Protein AF-A0A9P7K536-F1 (afdb_monomer_lite)

Structure (mmCIF, N/CA/C/O backbone):
data_AF-A0A9P7K536-F1
#
_entry.id   AF-A0A9P7K536-F1
#
loop_
_atom_site.group_PDB
_atom_site.id
_atom_site.type_symbol
_atom_site.label_atom_id
_atom_site.label_alt_id
_atom_site.label_comp_id
_atom_site.label_asym_id
_atom_site.label_entity_id
_atom_site.label_seq_id
_atom_site.pdbx_PDB_ins_code
_atom_site.Cartn_x
_atom_site.Cartn_y
_atom_site.Cartn_z
_atom_site.occupancy
_atom_site.B_iso_or_equiv
_atom_site.auth_seq_id
_atom_site.auth_comp_id
_atom_site.auth_asym_id
_atom_site.auth_atom_id
_atom_site.pdbx_PDB_model_num
ATOM 1 N N . MET A 1 1 ? -13.720 -1.289 -33.168 1.00 37.31 1 MET A N 1
ATOM 2 C CA . MET A 1 1 ? -13.902 -2.030 -31.904 1.00 37.31 1 MET A CA 1
ATOM 3 C C . MET A 1 1 ? -13.284 -1.182 -30.809 1.00 37.31 1 MET A C 1
ATOM 5 O O . MET A 1 1 ? -12.118 -0.838 -30.945 1.00 37.31 1 MET A O 1
ATOM 9 N N . ASN A 1 2 ? -14.044 -0.786 -29.786 1.00 42.19 2 ASN A N 1
ATOM 10 C CA . ASN A 1 2 ? -13.453 -0.185 -28.589 1.00 42.19 2 ASN A CA 1
ATOM 11 C C . ASN A 1 2 ? -12.735 -1.306 -27.838 1.00 42.19 2 ASN A C 1
ATOM 13 O O . ASN A 1 2 ? -13.362 -2.064 -27.103 1.00 42.19 2 ASN A O 1
ATOM 17 N N . HIS A 1 3 ? -11.441 -1.477 -28.098 1.00 56.62 3 HIS A N 1
ATOM 18 C CA . HIS A 1 3 ? -10.612 -2.377 -27.310 1.00 56.62 3 HIS A CA 1
ATOM 19 C C . HIS A 1 3 ? -10.416 -1.723 -25.945 1.00 56.62 3 HIS A C 1
ATOM 21 O O . HIS A 1 3 ? -9.599 -0.818 -25.798 1.00 56.62 3 HIS A O 1
ATOM 27 N N . ASN A 1 4 ? -11.220 -2.136 -24.965 1.00 78.62 4 ASN A N 1
ATOM 28 C CA . ASN A 1 4 ? -11.014 -1.731 -23.585 1.00 78.62 4 ASN A CA 1
ATOM 29 C C . ASN A 1 4 ? -9.760 -2.446 -23.062 1.00 78.62 4 ASN A C 1
ATOM 31 O O . ASN A 1 4 ? -9.837 -3.589 -22.621 1.00 78.62 4 ASN A O 1
ATOM 35 N N . LEU A 1 5 ? -8.600 -1.802 -23.207 1.00 82.56 5 LEU A N 1
ATOM 36 C CA . LEU A 1 5 ? -7.298 -2.341 -22.801 1.00 82.56 5 LEU A CA 1
ATOM 37 C C . LEU A 1 5 ? -7.222 -2.596 -21.286 1.00 82.56 5 LEU A C 1
ATOM 39 O O . LEU A 1 5 ? -6.464 -3.457 -20.846 1.00 82.56 5 LEU A O 1
ATOM 43 N N . LEU A 1 6 ? -8.012 -1.848 -20.515 1.00 90.25 6 LEU A N 1
ATOM 44 C CA . LEU A 1 6 ? -7.970 -1.771 -19.062 1.00 90.25 6 LEU A CA 1
ATOM 45 C C . LEU A 1 6 ? -9.394 -1.865 -18.478 1.00 90.25 6 LEU A C 1
ATOM 47 O O . LEU A 1 6 ? -9.931 -0.872 -17.992 1.00 90.25 6 LEU A O 1
ATOM 51 N N . PRO A 1 7 ? -10.071 -3.023 -18.559 1.00 92.25 7 PRO A N 1
ATOM 52 C CA . PRO A 1 7 ? -11.395 -3.182 -17.962 1.00 92.25 7 PRO A CA 1
ATOM 53 C C . PRO A 1 7 ? -11.390 -2.926 -16.451 1.00 92.25 7 PRO A C 1
ATOM 55 O O . PRO A 1 7 ? -10.475 -3.324 -15.746 1.00 92.25 7 PRO A O 1
ATOM 58 N N . GLY A 1 8 ? -12.431 -2.258 -15.948 1.00 93.00 8 GLY A N 1
ATOM 59 C CA . GLY A 1 8 ? -12.620 -2.017 -14.510 1.00 93.00 8 GLY A CA 1
ATOM 60 C C . GLY A 1 8 ? -11.715 -0.947 -13.891 1.00 93.00 8 GLY A C 1
ATOM 61 O O . GLY A 1 8 ? -11.973 -0.524 -12.766 1.00 93.00 8 GLY A O 1
ATOM 62 N N . VAL A 1 9 ? -10.712 -0.451 -14.619 1.00 95.25 9 VAL A N 1
ATOM 63 C CA . VAL A 1 9 ? -9.814 0.617 -14.164 1.00 95.25 9 VAL A CA 1
ATOM 64 C C . VAL A 1 9 ? -9.737 1.743 -15.193 1.00 95.25 9 VAL A C 1
ATOM 66 O O . VAL A 1 9 ? -10.099 1.582 -16.358 1.00 95.25 9 VAL A O 1
ATOM 69 N N . LYS A 1 10 ? -9.262 2.907 -14.767 1.00 95.00 10 LYS A N 1
ATOM 70 C CA . LYS A 1 10 ? -8.981 4.058 -15.625 1.00 95.00 10 LYS A CA 1
ATOM 71 C C . LYS A 1 10 ? -7.598 4.613 -15.320 1.00 95.00 10 LYS A C 1
ATOM 73 O O . LYS A 1 10 ? -7.121 4.520 -14.192 1.00 95.00 10 LYS A O 1
ATOM 78 N N . VAL A 1 11 ? -6.979 5.208 -16.333 1.00 95.38 11 VAL A N 1
ATOM 79 C CA . VAL A 1 11 ? -5.717 5.942 -16.199 1.00 95.38 11 VAL A CA 1
ATOM 80 C C . VAL A 1 11 ? -6.036 7.426 -16.242 1.00 95.38 11 VAL A C 1
ATOM 82 O O . VAL A 1 11 ? -6.735 7.882 -17.148 1.00 95.38 11 VAL A O 1
ATOM 85 N N . VAL A 1 12 ? -5.549 8.163 -15.255 1.00 95.31 12 VAL A N 1
ATOM 86 C CA . VAL A 1 12 ? -5.781 9.596 -15.090 1.00 95.31 12 VAL A CA 1
ATOM 87 C C . VAL A 1 12 ? -4.436 10.300 -15.117 1.00 95.31 12 VAL A C 1
ATOM 89 O O . VAL A 1 12 ? -3.477 9.835 -14.505 1.00 95.31 12 VAL A O 1
ATOM 92 N N . ASP A 1 13 ? -4.372 11.406 -15.849 1.00 94.12 13 ASP A N 1
ATOM 93 C CA . ASP A 1 13 ? -3.193 12.260 -15.879 1.00 94.12 13 ASP A CA 1
ATOM 94 C C . ASP A 1 13 ? -3.104 13.081 -14.583 1.00 94.12 13 ASP A C 1
ATOM 96 O O . ASP A 1 13 ? -3.984 13.890 -14.282 1.00 94.12 13 ASP A O 1
ATOM 100 N N . THR A 1 14 ? -2.056 12.835 -13.802 1.00 92.06 14 THR A N 1
ATOM 101 C CA . THR A 1 14 ? -1.816 13.401 -12.469 1.00 92.06 14 THR A CA 1
ATOM 102 C C . THR A 1 14 ? -0.528 14.225 -12.381 1.00 92.06 14 THR A C 1
ATOM 104 O O . THR A 1 14 ? -0.248 14.797 -11.329 1.00 92.06 14 THR A O 1
ATOM 107 N N . TRP A 1 15 ? 0.212 14.383 -13.487 1.00 84.69 15 TRP A N 1
ATOM 108 C CA . TRP A 1 15 ? 1.588 14.912 -13.526 1.00 84.69 15 TRP A CA 1
ATOM 109 C C . TRP A 1 15 ? 1.813 16.278 -12.859 1.00 84.69 15 TRP A C 1
ATOM 111 O O . TRP A 1 15 ? 2.933 16.594 -12.459 1.00 84.69 15 TRP A O 1
ATOM 121 N N . ASN A 1 16 ? 0.775 17.112 -12.759 1.00 85.00 16 ASN A N 1
ATOM 122 C CA . ASN A 1 16 ? 0.834 18.443 -12.148 1.00 85.00 16 ASN A CA 1
ATOM 123 C C . ASN A 1 16 ? -0.282 18.685 -11.120 1.00 85.00 16 ASN A C 1
ATOM 125 O O . ASN A 1 16 ? -0.652 19.825 -10.829 1.00 85.00 16 ASN A O 1
ATOM 129 N N . HIS A 1 17 ? -0.836 17.601 -10.588 1.00 86.00 17 HIS A N 1
ATOM 130 C CA . HIS A 1 17 ? -1.861 17.620 -9.562 1.00 86.00 17 HIS A CA 1
ATOM 131 C C . HIS A 1 17 ? -1.311 16.836 -8.374 1.00 86.00 17 HIS A C 1
ATOM 133 O O . HIS A 1 17 ? -1.255 15.616 -8.407 1.00 86.00 17 HIS A O 1
ATOM 139 N N . HIS A 1 18 ? -0.859 17.513 -7.323 1.00 83.19 18 HIS A N 1
ATOM 140 C CA . HIS A 1 18 ? -0.543 16.817 -6.076 1.00 83.19 18 HIS A CA 1
ATOM 141 C C . HIS A 1 18 ? -1.846 16.474 -5.355 1.00 83.19 18 HIS A C 1
ATOM 143 O O . HIS A 1 18 ? -2.840 17.192 -5.489 1.00 83.19 18 HIS A O 1
ATOM 149 N N . ASP A 1 19 ? -1.835 15.387 -4.590 1.00 82.06 19 ASP A N 1
ATOM 150 C CA . ASP A 1 19 ? -2.936 15.104 -3.673 1.00 82.06 19 ASP A CA 1
ATOM 151 C C . ASP A 1 19 ? -3.011 16.249 -2.656 1.00 82.06 19 ASP A C 1
ATOM 153 O O . ASP A 1 19 ? -2.037 16.536 -1.956 1.00 82.06 19 ASP A O 1
ATOM 157 N N . LYS A 1 20 ? -4.157 16.936 -2.590 1.00 81.00 20 LYS A N 1
ATOM 158 C CA . LYS A 1 20 ? -4.368 18.071 -1.675 1.00 81.00 20 LYS A CA 1
ATOM 159 C C . LYS A 1 20 ? -4.258 17.673 -0.204 1.00 81.00 20 LYS A C 1
ATOM 161 O O . LYS A 1 20 ? -4.112 18.540 0.652 1.00 81.00 20 LYS A O 1
ATOM 166 N N . HIS A 1 21 ? -4.377 16.378 0.065 1.00 79.69 21 HIS A N 1
ATOM 167 C CA . HIS A 1 21 ? -4.262 15.790 1.379 1.00 79.69 21 HIS A CA 1
ATOM 168 C C . HIS A 1 21 ? -2.893 15.165 1.619 1.00 79.69 21 HIS A C 1
ATOM 170 O O . HIS A 1 21 ? -2.719 14.596 2.688 1.00 79.69 21 HIS A O 1
ATOM 176 N N . ALA A 1 22 ? -1.946 15.182 0.671 1.00 70.19 22 ALA A N 1
ATOM 177 C CA . ALA A 1 22 ? -0.562 14.752 0.906 1.00 70.19 22 ALA A CA 1
ATOM 178 C C . ALA A 1 22 ? 0.117 15.623 1.967 1.00 70.19 22 ALA A C 1
ATOM 180 O O . ALA A 1 22 ? -0.109 16.832 2.026 1.00 70.19 22 ALA A O 1
ATOM 181 N N . ASP A 1 23 ? 0.965 15.005 2.794 1.00 61.50 23 ASP A N 1
ATOM 182 C CA . ASP A 1 23 ? 1.881 15.769 3.643 1.00 61.50 23 ASP A CA 1
ATOM 183 C C . ASP A 1 23 ? 2.843 16.592 2.759 1.00 61.50 23 ASP A C 1
ATOM 185 O O . ASP A 1 23 ? 2.964 16.328 1.570 1.00 61.50 23 ASP A O 1
ATOM 189 N N . SER A 1 24 ? 3.508 17.589 3.345 1.00 56.69 24 SER A N 1
ATOM 190 C CA . SER A 1 24 ? 4.361 18.668 2.802 1.00 56.69 24 SER A CA 1
ATOM 191 C C . SER A 1 24 ? 5.152 18.448 1.497 1.00 56.69 24 SER A C 1
ATOM 193 O O . SER A 1 24 ? 5.517 19.419 0.822 1.00 56.69 24 SER A O 1
ATOM 195 N N . TRP A 1 25 ? 5.403 17.210 1.094 1.00 61.28 25 TRP A N 1
ATOM 196 C CA . TRP A 1 25 ? 5.943 16.857 -0.206 1.00 61.28 25 TRP A CA 1
ATOM 197 C C . TRP A 1 25 ? 4.814 16.883 -1.247 1.00 61.28 25 TRP A C 1
ATOM 199 O O . TRP A 1 25 ? 3.836 16.150 -1.165 1.00 61.28 25 TRP A O 1
ATOM 209 N N . LYS A 1 26 ? 4.933 17.729 -2.274 1.00 69.25 26 LYS A N 1
ATOM 210 C CA . LYS A 1 26 ? 3.985 17.784 -3.405 1.00 69.25 26 LYS A CA 1
ATOM 211 C C . LYS A 1 26 ? 4.161 16.563 -4.316 1.00 69.25 26 LYS A C 1
ATOM 213 O O . LYS A 1 26 ? 4.649 16.681 -5.438 1.00 69.25 26 LYS A O 1
ATOM 218 N N . ILE A 1 27 ? 3.855 15.384 -3.787 1.00 75.50 27 ILE A N 1
ATOM 219 C CA . ILE A 1 27 ? 4.049 14.097 -4.444 1.00 75.50 27 ILE A CA 1
ATOM 220 C C . ILE A 1 27 ? 2.939 13.912 -5.488 1.00 75.50 27 ILE A C 1
ATOM 222 O O . ILE A 1 27 ? 1.755 13.916 -5.149 1.00 75.50 27 ILE A O 1
ATOM 226 N N . GLN A 1 28 ? 3.326 13.767 -6.756 1.00 81.81 28 GLN A N 1
ATOM 227 C CA . GLN A 1 28 ? 2.412 13.677 -7.896 1.00 81.81 28 GLN A CA 1
ATOM 228 C C . GLN A 1 28 ? 2.961 12.675 -8.926 1.00 81.81 28 GLN A C 1
ATOM 230 O O . GLN A 1 28 ? 3.914 12.993 -9.637 1.00 81.81 28 GLN A O 1
ATOM 235 N N . PRO A 1 29 ? 2.431 11.442 -8.994 1.00 85.44 29 PRO A N 1
ATOM 236 C CA . PRO A 1 29 ? 2.764 10.524 -10.076 1.00 85.44 29 PRO A CA 1
ATOM 237 C C . PRO A 1 29 ? 2.351 11.117 -11.421 1.00 85.44 29 PRO A C 1
ATOM 239 O O . PRO A 1 29 ? 1.442 11.946 -11.473 1.00 85.44 29 PRO A O 1
ATOM 242 N N . ASP A 1 30 ? 2.970 10.671 -12.511 1.00 90.75 30 ASP A N 1
ATOM 243 C CA . ASP A 1 30 ? 2.631 11.190 -13.835 1.00 90.75 30 ASP A CA 1
ATOM 244 C C . ASP A 1 30 ? 1.251 10.673 -14.289 1.00 90.75 30 ASP A C 1
ATOM 246 O O . ASP A 1 30 ? 0.284 11.417 -14.158 1.00 90.75 30 ASP A O 1
ATOM 250 N N . PRO A 1 31 ? 1.078 9.418 -14.748 1.00 95.44 31 PRO A N 1
ATOM 251 C CA . PRO A 1 31 ? -0.248 8.795 -14.720 1.00 95.44 31 PRO A CA 1
ATOM 252 C C . PRO A 1 31 ? -0.534 7.991 -13.449 1.00 95.44 31 PRO A C 1
ATOM 254 O O . PRO A 1 31 ? 0.266 7.159 -13.022 1.00 95.44 31 PRO A O 1
ATOM 257 N N . SER A 1 32 ? -1.750 8.124 -12.932 1.00 95.94 32 SER A N 1
ATOM 258 C CA . SER A 1 32 ? -2.286 7.297 -11.848 1.00 95.94 32 SER A CA 1
ATOM 259 C C . SER A 1 32 ? -3.373 6.350 -12.363 1.00 95.94 32 SER A C 1
ATOM 261 O O . SER A 1 32 ? -4.133 6.689 -13.272 1.00 95.94 32 SER A O 1
ATOM 263 N N . ILE A 1 33 ? -3.447 5.145 -11.799 1.00 96.69 33 ILE A N 1
ATOM 264 C CA . ILE A 1 33 ? -4.428 4.109 -12.137 1.00 96.69 33 ILE A CA 1
ATOM 265 C C . ILE A 1 33 ? -5.422 3.993 -10.983 1.00 96.69 33 ILE A C 1
ATOM 267 O O . ILE A 1 33 ? -5.030 3.733 -9.847 1.00 96.69 33 ILE A O 1
ATOM 271 N N . TYR A 1 34 ? -6.706 4.137 -11.297 1.00 97.06 34 TYR A N 1
ATOM 272 C CA . TYR A 1 34 ? -7.817 4.063 -10.346 1.00 97.06 34 TYR A CA 1
ATOM 273 C C . TYR A 1 34 ? -8.848 3.041 -10.801 1.00 97.06 34 TYR A C 1
ATOM 275 O O . TYR A 1 34 ? -8.929 2.733 -11.994 1.00 97.06 34 TYR A O 1
ATOM 283 N N . ARG A 1 35 ? -9.705 2.574 -9.889 1.00 96.50 35 ARG A N 1
ATOM 284 C CA . ARG A 1 35 ? -10.940 1.892 -10.297 1.00 96.50 35 ARG A CA 1
ATOM 285 C C . ARG A 1 35 ? -11.815 2.837 -11.132 1.00 96.50 35 ARG A C 1
ATOM 287 O O . ARG A 1 35 ? -11.752 4.062 -11.001 1.00 96.50 35 ARG A O 1
ATOM 294 N N . ALA A 1 36 ? -12.593 2.270 -12.051 1.00 95.62 36 ALA A N 1
ATOM 295 C CA . ALA A 1 36 ? -13.366 3.047 -13.022 1.00 95.62 36 ALA A CA 1
ATOM 296 C C . ALA A 1 36 ? -14.447 3.945 -12.384 1.00 95.62 36 ALA A C 1
ATOM 298 O O . ALA A 1 36 ? -14.832 4.946 -12.986 1.00 95.62 36 ALA A O 1
ATOM 299 N N . ASP A 1 37 ? -14.919 3.588 -11.192 1.00 95.56 37 ASP A N 1
ATOM 300 C CA . ASP A 1 37 ? -15.983 4.241 -10.425 1.00 95.56 37 ASP A CA 1
ATOM 301 C C . ASP A 1 37 ? -15.500 5.355 -9.483 1.00 95.56 37 ASP A C 1
ATOM 303 O O . ASP A 1 37 ? -16.317 6.158 -9.037 1.00 95.56 37 ASP A O 1
ATOM 307 N N . VAL A 1 38 ? -14.194 5.462 -9.224 1.00 95.62 38 VAL A N 1
ATOM 308 C CA . VAL A 1 38 ? -13.613 6.556 -8.425 1.00 95.62 38 VAL A CA 1
ATOM 309 C C . VAL A 1 38 ? -13.848 7.886 -9.140 1.00 95.62 38 VAL A C 1
ATOM 311 O O . VAL A 1 38 ? -13.459 8.034 -10.297 1.00 95.62 38 VAL A O 1
ATOM 314 N N . ASP A 1 39 ? -14.432 8.890 -8.488 1.00 95.25 39 ASP A N 1
ATOM 315 C CA . ASP A 1 39 ? -14.540 10.234 -9.070 1.00 95.25 39 ASP A CA 1
ATOM 316 C C . ASP A 1 39 ? -13.227 11.009 -8.886 1.00 95.25 39 ASP A C 1
ATOM 318 O O . ASP A 1 39 ? -12.847 11.376 -7.779 1.00 95.25 39 ASP A O 1
ATOM 322 N N . THR A 1 40 ? -12.532 11.270 -9.993 1.00 94.38 40 THR A N 1
ATOM 323 C CA . THR A 1 40 ? -11.250 11.999 -10.027 1.00 94.38 40 THR A CA 1
ATOM 324 C C . THR A 1 40 ? -11.400 13.411 -10.591 1.00 94.38 40 THR A C 1
ATOM 326 O O . THR A 1 40 ? -10.404 14.067 -10.882 1.00 94.38 40 THR A O 1
ATOM 329 N N . SER A 1 41 ? -12.635 13.875 -10.819 1.00 91.06 41 SER A N 1
ATOM 330 C CA . SER A 1 41 ? -12.899 15.226 -11.310 1.00 91.06 41 SER A CA 1
ATOM 331 C C . SER A 1 41 ? -12.618 16.341 -10.288 1.00 91.06 41 SER A C 1
ATOM 333 O O . SER A 1 41 ? -12.086 17.366 -10.724 1.00 91.06 41 SER A O 1
ATOM 335 N N . PRO A 1 42 ? -12.895 16.194 -8.969 1.00 88.88 42 PRO A N 1
ATOM 336 C CA . PRO A 1 42 ? -12.542 17.238 -8.006 1.00 88.88 42 PRO A CA 1
ATOM 337 C C . PRO A 1 42 ? -11.045 17.241 -7.683 1.00 88.88 42 PRO A C 1
ATOM 339 O O . PRO A 1 42 ? -10.452 18.308 -7.548 1.00 88.88 42 PRO A O 1
ATOM 342 N N . ASP A 1 43 ? -10.437 16.055 -7.602 1.00 89.44 43 ASP A N 1
ATOM 343 C CA . ASP A 1 43 ? -9.040 15.850 -7.230 1.00 89.44 43 ASP A CA 1
ATOM 344 C C . ASP A 1 43 ? -8.457 14.729 -8.103 1.00 89.44 43 ASP A C 1
ATOM 346 O O . ASP A 1 43 ? -8.826 13.564 -7.930 1.00 89.44 43 ASP A O 1
ATOM 350 N N . PRO A 1 44 ? -7.569 15.039 -9.063 1.00 91.88 44 PRO A N 1
ATOM 351 C CA . PRO A 1 44 ? -7.010 14.014 -9.946 1.00 91.88 44 PRO A CA 1
ATOM 352 C C . PRO A 1 44 ? -6.119 12.997 -9.222 1.00 91.88 44 PRO A C 1
ATOM 354 O O . PRO A 1 44 ? -6.050 11.835 -9.628 1.00 91.88 44 PRO A O 1
ATOM 357 N N . THR A 1 45 ? -5.453 13.429 -8.148 1.00 92.62 45 THR A N 1
ATOM 358 C CA . THR A 1 45 ? -4.492 12.621 -7.387 1.00 92.62 45 THR A CA 1
ATOM 359 C C . THR A 1 45 ? -5.055 12.300 -6.017 1.00 92.62 45 THR A C 1
ATOM 361 O O . THR A 1 45 ? -5.252 13.200 -5.206 1.00 92.62 45 THR A O 1
ATOM 364 N N . GLN A 1 46 ? -5.326 11.017 -5.782 1.00 92.31 46 GLN A N 1
ATOM 365 C CA . GLN A 1 46 ? -5.950 10.503 -4.564 1.00 92.31 46 GLN A CA 1
ATOM 366 C C . GLN A 1 46 ? -5.194 9.253 -4.108 1.00 92.31 46 GLN A C 1
ATOM 368 O O . GLN A 1 46 ? -5.505 8.134 -4.517 1.00 92.31 46 GLN A O 1
ATOM 373 N N . TRP A 1 47 ? -4.194 9.412 -3.241 1.00 91.38 47 TRP A N 1
ATOM 374 C CA . TRP A 1 47 ? -3.372 8.280 -2.789 1.00 91.38 47 TRP A CA 1
ATOM 375 C C . TRP A 1 47 ? -4.177 7.219 -2.025 1.00 91.38 47 TRP A C 1
ATOM 377 O O . TRP A 1 47 ? -3.791 6.051 -1.993 1.00 91.38 47 TRP A O 1
ATOM 387 N N . GLY A 1 48 ? -5.310 7.604 -1.427 1.00 91.56 48 GLY A N 1
ATOM 388 C CA . GLY A 1 48 ? -6.248 6.689 -0.765 1.00 91.56 48 GLY A CA 1
ATOM 389 C C . GLY A 1 48 ? -6.986 5.739 -1.713 1.00 91.56 48 GLY A C 1
ATOM 390 O O . GLY A 1 48 ? -7.342 4.647 -1.290 1.00 91.56 48 GLY A O 1
ATOM 391 N N . GLU A 1 49 ? -7.128 6.114 -2.987 1.00 94.25 49 GLU A N 1
ATOM 392 C CA . GLU A 1 49 ? -7.889 5.370 -4.008 1.00 94.25 49 GLU A CA 1
ATOM 393 C C . GLU A 1 49 ? -6.992 4.736 -5.086 1.00 94.25 49 GLU A C 1
ATOM 395 O O . GLU A 1 49 ? -7.464 4.053 -5.997 1.00 94.25 49 GLU A O 1
ATOM 400 N N . LEU A 1 50 ? -5.683 4.991 -5.020 1.00 94.62 50 LEU A N 1
ATOM 401 C CA . LEU A 1 50 ? -4.715 4.557 -6.021 1.00 94.62 50 LEU A CA 1
ATOM 402 C C . LEU A 1 50 ? -4.609 3.024 -6.083 1.00 94.62 50 LEU A C 1
ATOM 404 O O . LEU A 1 50 ? -4.428 2.363 -5.059 1.00 94.62 50 LEU A O 1
ATOM 408 N N . GLU A 1 51 ? -4.654 2.467 -7.294 1.00 96.75 51 GLU A N 1
ATOM 409 C CA . GLU A 1 51 ? -4.436 1.037 -7.552 1.00 96.75 51 GLU A CA 1
ATOM 410 C C . GLU A 1 51 ? -3.051 0.751 -8.144 1.00 96.75 51 GLU A C 1
ATOM 412 O O . GLU A 1 51 ? -2.487 -0.317 -7.914 1.00 96.75 51 GLU A O 1
ATOM 417 N N . GLY A 1 52 ? -2.485 1.707 -8.877 1.00 96.25 52 GLY A N 1
ATOM 418 C CA . GLY A 1 52 ? -1.181 1.636 -9.535 1.00 96.25 52 GLY A CA 1
ATOM 419 C C . GLY A 1 52 ? -0.770 3.014 -10.025 1.00 96.25 52 GLY A C 1
ATOM 420 O O . GLY A 1 52 ? -1.615 3.892 -10.165 1.00 96.25 52 GLY A O 1
ATOM 421 N N . HIS A 1 53 ? 0.506 3.223 -10.329 1.00 95.75 53 HIS A N 1
ATOM 422 C CA . HIS A 1 53 ? 0.930 4.455 -10.993 1.00 95.75 53 HIS A CA 1
ATOM 423 C C . HIS A 1 53 ? 2.054 4.207 -11.993 1.00 95.75 53 HIS A C 1
ATOM 425 O O . HIS A 1 53 ? 2.761 3.194 -11.950 1.00 95.75 53 HIS A O 1
ATOM 431 N N . ILE A 1 54 ? 2.191 5.156 -12.909 1.00 96.75 54 ILE A N 1
ATOM 432 C CA . ILE A 1 54 ? 3.194 5.180 -13.956 1.00 96.75 54 ILE A CA 1
ATOM 433 C C . ILE A 1 54 ? 4.061 6.421 -13.730 1.00 96.75 54 ILE A C 1
ATOM 435 O O . ILE A 1 54 ? 3.543 7.512 -13.517 1.00 96.75 54 ILE A O 1
ATOM 439 N N . GLU A 1 55 ? 5.377 6.257 -13.755 1.00 96.56 55 GLU A N 1
ATOM 440 C CA . GLU A 1 55 ? 6.330 7.369 -13.711 1.00 96.56 55 GLU A CA 1
ATOM 441 C C . GLU A 1 55 ? 6.983 7.517 -15.082 1.00 96.56 55 GLU A C 1
ATOM 443 O O . GLU A 1 55 ? 7.540 6.552 -15.614 1.00 96.56 55 GLU A O 1
ATOM 448 N N . LEU A 1 56 ? 6.929 8.718 -15.654 1.00 96.50 56 LEU A N 1
ATOM 449 C CA . LEU A 1 56 ? 7.430 9.021 -16.985 1.00 96.50 56 LEU A CA 1
ATOM 450 C C . LEU A 1 56 ? 8.688 9.882 -16.889 1.00 96.50 56 LEU A C 1
ATOM 452 O O . LEU A 1 56 ? 8.722 10.952 -16.287 1.00 96.50 56 LEU A O 1
ATOM 456 N N . LYS A 1 57 ? 9.751 9.454 -17.563 1.00 95.62 57 LYS A N 1
ATOM 457 C CA . LYS A 1 57 ? 10.965 10.248 -17.745 1.00 95.62 57 LYS A CA 1
ATOM 458 C C . LYS A 1 57 ? 11.276 10.404 -19.232 1.00 95.62 57 LYS A C 1
ATOM 460 O O . LYS A 1 57 ? 11.055 9.479 -20.015 1.00 95.62 57 LYS A O 1
ATOM 465 N N . PRO A 1 58 ? 11.836 11.558 -19.640 1.00 93.81 58 PRO A N 1
ATOM 466 C CA . PRO A 1 58 ? 12.061 11.860 -21.052 1.00 93.81 58 PRO A CA 1
ATOM 467 C C . PRO A 1 58 ? 13.106 10.948 -21.703 1.00 93.81 58 PRO A C 1
ATOM 469 O O . PRO A 1 58 ? 13.184 10.900 -22.926 1.00 93.81 58 PRO A O 1
ATOM 472 N N . SER A 1 59 ? 13.930 10.259 -20.908 1.00 95.69 59 SER A N 1
ATOM 473 C CA . SER A 1 59 ? 14.856 9.243 -21.397 1.00 95.69 59 SER A CA 1
ATOM 474 C C . SER A 1 59 ? 15.322 8.297 -20.290 1.00 95.69 59 SER A C 1
ATOM 476 O O . SER A 1 59 ? 15.196 8.589 -19.098 1.00 95.69 59 SER A O 1
ATOM 478 N N . ASP A 1 60 ? 15.959 7.203 -20.699 1.00 93.50 60 ASP A N 1
ATOM 479 C CA . ASP A 1 60 ? 16.663 6.235 -19.843 1.00 93.50 60 ASP A CA 1
ATOM 480 C C . ASP A 1 60 ? 17.753 6.847 -18.938 1.00 93.50 60 ASP A C 1
ATOM 482 O O . ASP A 1 60 ? 18.133 6.273 -17.922 1.00 93.50 60 ASP A O 1
ATOM 486 N N . ALA A 1 61 ? 18.232 8.061 -19.238 1.00 95.19 61 ALA A N 1
ATOM 487 C CA . ALA A 1 61 ? 19.237 8.751 -18.421 1.00 95.19 61 ALA A CA 1
ATOM 488 C C . ALA A 1 61 ? 18.752 9.090 -16.994 1.00 95.19 61 ALA A C 1
ATOM 490 O O . ALA A 1 61 ? 19.533 9.564 -16.164 1.00 95.19 61 ALA A O 1
ATOM 491 N N . TYR A 1 62 ? 17.461 8.899 -16.723 1.00 96.50 62 TYR A N 1
ATOM 492 C CA . TYR A 1 62 ? 16.830 9.107 -15.426 1.00 96.50 62 TYR A CA 1
ATOM 493 C C . TYR A 1 62 ? 16.584 7.803 -14.664 1.00 96.50 62 TYR A C 1
ATOM 495 O O . TYR A 1 62 ? 16.179 7.894 -13.508 1.00 96.50 62 TYR A O 1
ATOM 503 N N . ASP A 1 63 ? 16.808 6.636 -15.275 1.00 96.81 63 ASP A N 1
ATOM 504 C CA . ASP A 1 63 ? 16.506 5.330 -14.686 1.00 96.81 63 ASP A CA 1
ATOM 505 C C . ASP A 1 63 ? 17.245 5.164 -13.356 1.00 96.81 63 ASP A C 1
ATOM 507 O O . ASP A 1 63 ? 18.466 5.271 -13.308 1.00 96.81 63 ASP A O 1
ATOM 511 N N . GLY A 1 64 ? 16.525 4.914 -12.265 1.00 96.88 64 GLY A N 1
ATOM 512 C CA . GLY A 1 64 ? 17.114 4.754 -10.934 1.00 96.88 64 GLY A CA 1
ATOM 513 C C . GLY A 1 64 ? 18.002 3.514 -10.776 1.00 96.88 64 GLY A C 1
ATOM 514 O O . GLY A 1 64 ? 18.700 3.412 -9.760 1.00 96.88 64 GLY A O 1
ATOM 515 N N . PHE A 1 65 ? 17.989 2.610 -11.760 1.00 96.81 65 PHE A N 1
ATOM 516 C CA . PHE A 1 65 ? 18.546 1.264 -11.676 1.00 96.81 65 PHE A CA 1
ATOM 517 C C . PHE A 1 65 ? 19.389 0.911 -12.903 1.00 96.81 65 PHE A C 1
ATOM 519 O O . PHE A 1 65 ? 19.175 1.433 -13.998 1.00 96.81 65 PHE A O 1
ATOM 526 N N . THR A 1 66 ? 20.359 0.021 -12.732 1.00 95.38 66 THR A N 1
ATOM 527 C CA . THR A 1 66 ? 21.231 -0.486 -13.796 1.00 95.38 66 THR A CA 1
ATOM 528 C C . THR A 1 66 ? 21.067 -1.996 -13.882 1.00 95.38 66 THR A C 1
ATOM 530 O O . THR A 1 66 ? 21.162 -2.676 -12.867 1.00 95.38 66 THR A O 1
ATOM 533 N N . ASP A 1 67 ? 20.833 -2.523 -15.084 1.00 94.88 67 ASP A N 1
ATOM 534 C CA . ASP A 1 67 ? 20.743 -3.972 -15.267 1.00 94.88 67 ASP A CA 1
ATOM 535 C C . ASP A 1 67 ? 22.138 -4.592 -15.313 1.00 94.88 67 ASP A C 1
ATOM 537 O O . ASP A 1 67 ? 23.038 -4.020 -15.945 1.00 94.88 67 ASP A O 1
ATOM 541 N N . PRO A 1 68 ? 22.330 -5.758 -14.678 1.00 92.75 68 PRO A N 1
ATOM 542 C CA . PRO A 1 68 ? 23.563 -6.499 -14.836 1.00 92.75 68 PRO A CA 1
ATOM 543 C C . PRO A 1 68 ? 23.732 -6.965 -16.292 1.00 92.75 68 PRO A C 1
ATOM 545 O O . PRO A 1 68 ? 22.744 -7.173 -17.003 1.00 92.75 68 PRO A O 1
ATOM 548 N N . PRO A 1 69 ? 24.976 -7.159 -16.760 1.00 91.88 69 PRO A N 1
ATOM 549 C CA . PRO A 1 69 ? 25.227 -7.700 -18.086 1.00 91.88 69 PRO A CA 1
ATOM 550 C C . PRO A 1 69 ? 24.608 -9.099 -18.249 1.00 91.88 69 PRO A C 1
ATOM 552 O O . PRO A 1 69 ? 24.510 -9.863 -17.280 1.00 91.88 69 PRO A O 1
ATOM 555 N N . PRO A 1 70 ? 24.226 -9.476 -19.483 1.00 89.19 70 PRO A N 1
ATOM 556 C CA . PRO A 1 70 ? 23.729 -10.817 -19.749 1.00 89.19 70 PRO A CA 1
ATOM 557 C C . PRO A 1 70 ? 24.802 -11.856 -19.399 1.00 89.19 70 PRO A C 1
ATOM 559 O O . PRO A 1 70 ? 25.981 -11.663 -19.693 1.00 89.19 70 PRO A O 1
ATOM 562 N N . ASN A 1 71 ? 24.377 -12.982 -18.821 1.00 89.38 71 ASN A N 1
ATOM 563 C CA . ASN A 1 71 ? 25.241 -14.090 -18.384 1.00 89.38 71 ASN A CA 1
ATOM 564 C C . ASN A 1 71 ? 26.225 -13.758 -17.243 1.00 89.38 71 ASN A C 1
ATOM 566 O O . ASN A 1 71 ? 27.243 -14.435 -17.106 1.00 89.38 71 ASN A O 1
ATOM 570 N N . ILE A 1 72 ? 25.934 -12.744 -16.421 1.00 91.94 72 ILE A N 1
ATOM 571 C CA . ILE A 1 72 ? 26.652 -12.516 -15.159 1.00 91.94 72 ILE A CA 1
ATOM 572 C C . ILE A 1 72 ? 26.543 -13.744 -14.234 1.00 91.94 72 ILE A C 1
ATOM 574 O O . ILE A 1 72 ? 25.513 -14.426 -14.219 1.00 91.94 72 ILE A O 1
ATOM 578 N N . THR A 1 73 ? 27.587 -14.035 -13.455 1.00 90.31 73 THR A N 1
ATOM 579 C CA . THR A 1 73 ? 27.523 -15.091 -12.434 1.00 90.31 73 THR A CA 1
ATOM 580 C C . THR A 1 73 ? 26.611 -14.667 -11.276 1.00 90.31 73 THR A C 1
ATOM 582 O O . THR A 1 73 ? 26.312 -13.485 -11.109 1.00 90.31 73 THR A O 1
ATOM 585 N N . ALA A 1 74 ? 26.147 -15.617 -10.459 1.00 86.00 74 ALA A N 1
ATOM 586 C CA . ALA A 1 74 ? 25.342 -15.287 -9.280 1.00 86.00 74 ALA A CA 1
ATOM 587 C C . ALA A 1 74 ? 26.125 -14.427 -8.268 1.00 86.00 74 ALA A C 1
ATOM 589 O O . ALA A 1 74 ? 25.577 -13.476 -7.716 1.00 86.00 74 ALA A O 1
ATOM 590 N N . GLU A 1 75 ? 27.412 -14.730 -8.085 1.00 87.00 75 GLU A N 1
ATOM 591 C CA . GLU A 1 75 ? 28.323 -14.000 -7.198 1.00 87.00 75 GLU A CA 1
ATOM 592 C C . GLU A 1 75 ? 28.563 -12.564 -7.683 1.00 87.00 75 GLU A C 1
ATOM 594 O O . GLU A 1 75 ? 28.413 -11.607 -6.922 1.00 87.00 75 GLU A O 1
ATOM 599 N N . ASP A 1 76 ? 28.846 -12.385 -8.975 1.00 89.00 76 ASP A N 1
ATOM 600 C CA . ASP A 1 76 ? 29.028 -11.051 -9.552 1.00 89.00 76 ASP A CA 1
ATOM 601 C C . ASP A 1 76 ? 27.715 -10.256 -9.552 1.00 89.00 76 ASP A C 1
ATOM 603 O O . ASP A 1 76 ? 27.724 -9.039 -9.376 1.00 89.00 76 ASP A O 1
ATOM 607 N N . ARG A 1 77 ? 26.568 -10.927 -9.735 1.00 87.12 77 ARG A N 1
ATOM 608 C CA . ARG A 1 77 ? 25.243 -10.291 -9.694 1.00 87.12 77 ARG A CA 1
ATOM 609 C C . ARG A 1 77 ? 24.932 -9.743 -8.306 1.00 87.12 77 ARG A C 1
ATOM 611 O O . ARG A 1 77 ? 24.372 -8.654 -8.226 1.00 87.12 77 ARG A O 1
ATOM 618 N N . LEU A 1 78 ? 25.295 -10.465 -7.245 1.00 84.81 78 LEU A N 1
ATOM 619 C CA . LEU A 1 78 ? 25.113 -10.007 -5.865 1.00 84.81 78 LEU A CA 1
ATOM 620 C C . LEU A 1 78 ? 25.904 -8.723 -5.584 1.00 84.81 78 LEU A C 1
ATOM 622 O O . LEU A 1 78 ? 25.408 -7.820 -4.917 1.00 84.81 78 LEU A O 1
ATOM 626 N N . ASN A 1 79 ? 27.100 -8.613 -6.159 1.00 87.81 79 ASN A N 1
ATOM 627 C CA . ASN A 1 79 ? 27.977 -7.454 -5.999 1.00 87.81 79 ASN A CA 1
ATOM 628 C C . ASN A 1 79 ? 27.772 -6.368 -7.072 1.00 87.81 79 ASN A C 1
ATOM 630 O O . ASN A 1 79 ? 28.502 -5.373 -7.101 1.00 87.81 79 ASN A O 1
ATOM 634 N N . PHE A 1 80 ? 26.806 -6.537 -7.979 1.00 90.12 80 PHE A N 1
ATOM 635 C CA . PHE A 1 80 ? 26.589 -5.600 -9.073 1.00 90.12 80 PHE A CA 1
ATOM 636 C C . PHE A 1 80 ? 26.011 -4.274 -8.544 1.00 90.12 80 PHE A C 1
ATOM 638 O O . PHE A 1 80 ? 25.056 -4.303 -7.764 1.00 90.12 80 PHE A O 1
ATOM 645 N N . PRO A 1 81 ? 26.508 -3.100 -8.991 1.00 91.69 81 PRO A N 1
ATOM 646 C CA . PRO A 1 81 ? 25.966 -1.796 -8.606 1.00 91.69 81 PRO A CA 1
ATOM 647 C C . PRO A 1 81 ? 24.608 -1.550 -9.286 1.00 91.69 81 PRO A C 1
ATOM 649 O O . PRO A 1 81 ? 24.474 -0.786 -10.247 1.00 91.69 81 PRO A O 1
ATOM 652 N N . PHE A 1 82 ? 23.591 -2.251 -8.788 1.00 92.81 82 PHE A N 1
ATOM 653 C CA . PHE A 1 82 ? 22.225 -2.221 -9.293 1.00 92.81 82 PHE A CA 1
ATOM 654 C C . PHE A 1 82 ? 21.604 -0.833 -9.123 1.00 92.81 82 PHE A C 1
ATOM 656 O O . PHE A 1 82 ? 20.950 -0.309 -10.026 1.00 92.81 82 PHE A O 1
ATOM 663 N N . GLU A 1 83 ? 21.854 -0.195 -7.984 1.00 94.62 83 GLU A N 1
ATOM 664 C CA . GLU A 1 83 ? 21.413 1.166 -7.735 1.00 94.62 83 GLU A CA 1
ATOM 665 C C . GLU A 1 83 ? 22.291 2.186 -8.458 1.00 94.62 83 GLU A C 1
ATOM 667 O O . GLU A 1 83 ? 23.499 2.274 -8.253 1.00 94.62 83 GLU A O 1
ATOM 672 N N . ALA A 1 84 ? 21.675 3.028 -9.283 1.00 92.00 84 ALA A N 1
ATOM 673 C CA . ALA A 1 84 ? 22.408 4.069 -9.980 1.00 92.00 84 ALA A CA 1
ATOM 674 C C . ALA A 1 84 ? 22.789 5.232 -9.049 1.00 92.00 84 ALA A C 1
ATOM 676 O O . ALA A 1 84 ? 21.920 5.841 -8.420 1.00 92.00 84 ALA A O 1
ATOM 677 N N . GLU A 1 85 ? 24.069 5.605 -9.030 1.00 90.62 85 GLU A N 1
ATOM 678 C CA . GLU A 1 85 ? 24.592 6.601 -8.079 1.00 90.62 85 GLU A CA 1
ATOM 679 C C . GLU A 1 85 ? 24.594 8.045 -8.592 1.00 90.62 85 GLU A C 1
ATOM 681 O O . GLU A 1 85 ? 24.716 8.989 -7.813 1.00 90.62 85 GLU A O 1
ATOM 686 N N . THR A 1 86 ? 24.438 8.270 -9.903 1.00 93.94 86 THR A N 1
ATOM 687 C CA . THR A 1 86 ? 24.413 9.648 -10.421 1.00 93.94 86 THR A CA 1
ATOM 688 C C . THR A 1 86 ? 23.280 10.433 -9.756 1.00 93.94 86 THR A C 1
ATOM 690 O O . THR A 1 86 ? 22.163 9.924 -9.648 1.00 93.94 86 THR A O 1
ATOM 693 N N . GLN A 1 87 ? 23.523 11.694 -9.389 1.00 94.69 87 GLN A N 1
ATOM 694 C CA . GLN A 1 87 ? 22.553 12.505 -8.641 1.00 94.69 87 GLN A CA 1
ATOM 695 C C . GLN A 1 87 ? 21.156 12.530 -9.286 1.00 94.69 87 GLN A C 1
ATOM 697 O O . GLN A 1 87 ? 20.142 12.493 -8.595 1.00 94.69 87 GLN A O 1
ATOM 702 N N . ARG A 1 88 ? 21.088 12.579 -10.621 1.00 94.62 88 ARG A N 1
ATOM 703 C CA . ARG A 1 88 ? 19.825 12.568 -11.370 1.00 94.62 88 ARG A CA 1
ATOM 704 C C . ARG A 1 88 ? 19.055 11.256 -11.192 1.00 94.62 88 ARG A C 1
ATOM 706 O O . ARG A 1 88 ? 17.865 11.299 -10.907 1.00 94.62 88 ARG A O 1
ATOM 713 N N . ARG A 1 89 ? 19.731 10.116 -11.345 1.00 95.81 89 ARG A N 1
ATOM 714 C CA . ARG A 1 89 ? 19.136 8.774 -11.234 1.00 95.81 89 ARG A CA 1
ATOM 715 C C . ARG A 1 89 ? 18.774 8.446 -9.782 1.00 95.81 89 ARG A C 1
ATOM 717 O O . ARG A 1 89 ? 17.683 7.948 -9.523 1.00 95.81 89 ARG A O 1
ATOM 724 N N . ALA A 1 90 ? 19.624 8.840 -8.830 1.00 95.38 90 ALA A N 1
ATOM 725 C CA . ALA A 1 90 ? 19.339 8.743 -7.400 1.00 95.38 90 ALA A CA 1
ATOM 726 C C . ALA A 1 90 ? 18.090 9.552 -7.003 1.00 95.38 90 ALA A C 1
ATOM 728 O O . ALA A 1 90 ? 17.256 9.053 -6.254 1.00 95.38 90 ALA A O 1
ATOM 729 N N . LYS A 1 91 ? 17.896 10.759 -7.562 1.00 94.25 91 LYS A N 1
ATOM 730 C CA . LYS A 1 91 ? 16.665 11.547 -7.363 1.00 94.25 91 LYS A CA 1
ATOM 731 C C . LYS A 1 91 ? 15.418 10.843 -7.902 1.00 94.25 91 LYS A C 1
ATOM 733 O O . LYS A 1 91 ? 14.405 10.843 -7.213 1.00 94.25 91 LYS A O 1
ATOM 738 N N . THR A 1 92 ? 15.483 10.222 -9.082 1.00 95.19 92 THR A N 1
ATOM 739 C CA . THR A 1 92 ? 14.365 9.414 -9.604 1.00 95.19 92 THR A CA 1
ATOM 740 C C . THR A 1 92 ? 14.058 8.237 -8.680 1.00 95.19 92 THR A C 1
ATOM 742 O O . THR A 1 92 ? 12.900 8.009 -8.349 1.00 95.19 92 THR A O 1
ATOM 745 N N . ARG A 1 93 ? 15.082 7.505 -8.219 1.00 95.50 93 ARG A N 1
ATOM 746 C CA . ARG A 1 93 ? 14.890 6.389 -7.281 1.00 95.50 93 ARG A CA 1
ATOM 747 C C . ARG A 1 93 ? 14.252 6.862 -5.975 1.00 95.50 93 ARG A C 1
ATOM 749 O O . ARG A 1 93 ? 13.271 6.273 -5.539 1.00 95.50 93 ARG A O 1
ATOM 756 N N . ALA A 1 94 ? 14.744 7.960 -5.402 1.00 93.31 94 ALA A N 1
ATOM 757 C CA . ALA A 1 94 ? 14.154 8.567 -4.213 1.00 93.31 94 ALA A CA 1
ATOM 758 C C . ALA A 1 94 ? 12.690 8.967 -4.444 1.00 93.31 94 ALA A C 1
ATOM 760 O O . ALA A 1 94 ? 11.852 8.719 -3.588 1.00 93.31 94 ALA A O 1
ATOM 761 N N . GLN A 1 95 ? 12.356 9.548 -5.598 1.00 93.25 95 GLN A N 1
ATOM 762 C CA . GLN A 1 95 ? 10.978 9.899 -5.949 1.00 93.25 95 GLN A CA 1
ATOM 763 C C . GLN A 1 95 ? 10.063 8.664 -5.970 1.00 93.25 95 GLN A C 1
ATOM 765 O O . GLN A 1 95 ? 9.019 8.673 -5.325 1.00 93.25 95 GLN A O 1
ATOM 770 N N . LEU A 1 96 ? 10.488 7.582 -6.628 1.00 95.31 96 LEU A N 1
ATOM 771 C CA . LEU A 1 96 ? 9.750 6.314 -6.667 1.00 95.31 96 LEU A CA 1
ATOM 772 C C . LEU A 1 96 ? 9.534 5.720 -5.262 1.00 95.31 96 LEU A C 1
ATOM 774 O O . LEU A 1 96 ? 8.441 5.253 -4.956 1.00 95.31 96 LEU A O 1
ATOM 778 N N . ILE A 1 97 ? 10.553 5.792 -4.398 1.00 94.25 97 ILE A N 1
ATOM 779 C CA . ILE A 1 97 ? 10.465 5.362 -2.994 1.00 94.25 97 ILE A CA 1
ATOM 780 C C . ILE A 1 97 ? 9.422 6.195 -2.242 1.00 94.25 97 ILE A C 1
ATOM 782 O O . ILE A 1 97 ? 8.561 5.619 -1.588 1.00 94.25 97 ILE A O 1
ATOM 786 N N . HIS A 1 98 ? 9.437 7.527 -2.373 1.00 91.88 98 HIS A N 1
ATOM 787 C CA . HIS A 1 98 ? 8.445 8.388 -1.716 1.00 91.88 98 HIS A CA 1
ATOM 788 C C . HIS A 1 98 ? 7.014 8.070 -2.162 1.00 91.88 98 HIS A C 1
ATOM 790 O O . HIS A 1 98 ? 6.099 8.128 -1.346 1.00 91.88 98 HIS A O 1
ATOM 796 N N . TYR A 1 99 ? 6.815 7.706 -3.432 1.00 93.31 99 TYR A N 1
ATOM 797 C CA . TYR A 1 99 ? 5.496 7.341 -3.955 1.00 93.31 99 TYR A CA 1
ATOM 798 C C . TYR A 1 99 ? 4.993 6.060 -3.294 1.00 93.31 99 TYR A C 1
ATOM 800 O O . TYR A 1 99 ? 3.862 6.010 -2.815 1.00 93.31 99 TYR A O 1
ATOM 808 N N . ALA A 1 100 ? 5.856 5.046 -3.204 1.00 93.81 100 ALA A N 1
ATOM 809 C CA . ALA A 1 100 ? 5.540 3.806 -2.508 1.00 93.81 100 ALA A CA 1
ATOM 810 C C . ALA A 1 100 ? 5.280 4.041 -1.011 1.00 93.81 100 ALA A C 1
ATOM 812 O O . ALA A 1 100 ? 4.317 3.494 -0.476 1.00 93.81 100 ALA A O 1
ATOM 813 N N . THR A 1 101 ? 6.086 4.877 -0.344 1.00 92.00 101 THR A N 1
ATOM 814 C CA . THR A 1 101 ? 5.889 5.245 1.067 1.00 92.00 101 THR A CA 1
ATOM 815 C C . THR A 1 101 ? 4.528 5.886 1.283 1.00 92.00 101 THR A C 1
ATOM 817 O O . THR A 1 101 ? 3.770 5.422 2.131 1.00 92.00 101 THR A O 1
ATOM 820 N N . GLU A 1 102 ? 4.200 6.922 0.508 1.00 90.19 102 GLU A N 1
ATOM 821 C CA . GLU A 1 102 ? 2.953 7.664 0.672 1.00 90.19 102 GLU A CA 1
ATOM 822 C C . GLU A 1 102 ? 1.745 6.767 0.408 1.00 90.19 102 GLU A C 1
ATOM 824 O O . GLU A 1 102 ? 0.831 6.677 1.227 1.00 90.19 102 GLU A O 1
ATOM 829 N N . TRP A 1 103 ? 1.775 6.002 -0.679 1.00 91.62 103 TRP A N 1
ATOM 830 C CA . TRP A 1 103 ? 0.704 5.071 -1.009 1.00 91.62 103 TRP A CA 1
ATOM 831 C C . TRP A 1 103 ? 0.476 4.023 0.090 1.00 91.62 103 TRP A C 1
ATOM 833 O O . TRP A 1 103 ? -0.646 3.825 0.566 1.00 91.62 103 TRP A O 1
ATOM 843 N N . CYS A 1 104 ? 1.555 3.402 0.565 1.00 90.69 104 CYS A N 1
ATOM 844 C CA . CYS A 1 104 ? 1.522 2.421 1.643 1.00 90.69 104 CYS A CA 1
ATOM 845 C C . CYS A 1 104 ? 1.320 3.041 3.037 1.00 90.69 104 CYS A C 1
ATOM 847 O O . CYS A 1 104 ? 1.229 2.281 4.007 1.00 90.69 104 CYS A O 1
ATOM 849 N N . SER A 1 105 ? 1.267 4.373 3.169 1.00 88.88 105 SER A N 1
ATOM 850 C CA . SER A 1 105 ? 0.828 5.094 4.374 1.00 88.88 105 SER A CA 1
ATOM 851 C C . SER A 1 105 ? -0.686 5.341 4.352 1.00 88.88 105 SER A C 1
ATOM 853 O O . SER A 1 105 ? -1.327 5.334 5.406 1.00 88.88 105 SER A O 1
ATOM 855 N N . ARG A 1 106 ? -1.269 5.514 3.154 1.00 89.50 106 ARG A N 1
ATOM 856 C CA . ARG A 1 106 ? -2.709 5.732 2.937 1.00 89.50 106 ARG A CA 1
ATOM 857 C C . ARG A 1 106 ? -3.546 4.477 3.014 1.00 89.50 106 ARG A C 1
ATOM 859 O O . ARG A 1 106 ? -4.661 4.520 3.520 1.00 89.50 106 ARG A O 1
ATOM 866 N N . GLN A 1 107 ? -3.016 3.382 2.494 1.00 92.19 107 GLN A N 1
ATOM 867 C CA . GLN A 1 107 ? -3.759 2.142 2.317 1.00 92.19 107 GLN A CA 1
ATOM 868 C C . GLN A 1 107 ? -3.103 1.005 3.100 1.00 92.19 107 GLN A C 1
ATOM 870 O O . GLN A 1 107 ? -1.894 1.027 3.349 1.00 92.19 107 GLN A O 1
ATOM 875 N N . HIS A 1 108 ? -3.897 0.017 3.514 1.00 93.38 108 HIS A N 1
ATOM 876 C CA . HIS A 1 108 ? -3.378 -1.242 4.048 1.00 93.38 108 HIS A CA 1
ATOM 877 C C . HIS A 1 108 ? -3.062 -2.146 2.860 1.00 93.38 108 HIS A C 1
ATOM 879 O O . HIS A 1 108 ? -3.958 -2.659 2.189 1.00 93.38 108 HIS A O 1
ATOM 885 N N . ARG A 1 109 ? -1.771 -2.254 2.543 1.00 93.06 109 ARG A N 1
ATOM 886 C CA . ARG A 1 109 ? -1.276 -3.024 1.404 1.00 93.06 109 ARG A CA 1
ATOM 887 C C . ARG A 1 109 ? -0.156 -3.952 1.831 1.00 93.06 109 ARG A C 1
ATOM 889 O O . ARG A 1 109 ? 0.723 -3.565 2.606 1.00 93.06 109 ARG A O 1
ATOM 896 N N . ARG A 1 110 ? -0.166 -5.140 1.235 1.00 92.94 110 ARG A N 1
ATOM 897 C CA . ARG A 1 110 ? 0.913 -6.132 1.301 1.00 92.94 110 ARG A CA 1
ATOM 898 C C . ARG A 1 110 ? 1.972 -5.867 0.239 1.00 92.94 110 ARG A C 1
ATOM 900 O O . ARG A 1 110 ? 3.147 -6.140 0.453 1.00 92.94 110 ARG A O 1
ATOM 907 N N . PHE A 1 111 ? 1.557 -5.314 -0.899 1.00 95.06 111 PHE A N 1
ATOM 908 C CA . PHE A 1 111 ? 2.453 -4.858 -1.952 1.00 95.06 111 PHE A CA 1
ATOM 909 C C . PHE A 1 111 ? 1.796 -3.810 -2.858 1.00 95.06 111 PHE A C 1
ATOM 911 O O . PHE A 1 111 ? 0.583 -3.587 -2.823 1.00 95.06 111 PHE A O 1
ATOM 918 N N . ALA A 1 112 ? 2.614 -3.165 -3.682 1.00 95.75 112 ALA A N 1
ATOM 919 C CA . ALA A 1 112 ? 2.192 -2.152 -4.640 1.00 95.75 112 ALA A CA 1
ATOM 920 C C . ALA A 1 112 ? 3.006 -2.260 -5.935 1.00 95.75 112 ALA A C 1
ATOM 922 O O . ALA A 1 112 ? 4.167 -2.669 -5.907 1.00 95.75 112 ALA A O 1
ATOM 923 N N . PHE A 1 113 ? 2.411 -1.883 -7.069 1.00 97.12 113 PHE A N 1
ATOM 924 C CA . PHE A 1 113 ? 3.085 -1.903 -8.368 1.00 97.12 113 PHE A CA 1
ATOM 925 C C . PHE A 1 113 ? 3.258 -0.500 -8.951 1.00 97.12 113 PHE A C 1
ATOM 927 O O . PHE A 1 113 ? 2.311 0.282 -9.021 1.00 97.12 113 PHE A O 1
ATOM 934 N N . THR A 1 114 ? 4.456 -0.239 -9.467 1.00 97.88 114 THR A N 1
ATOM 935 C CA . THR A 1 114 ? 4.793 0.950 -10.251 1.00 97.88 114 THR A CA 1
ATOM 936 C C . THR A 1 114 ? 5.280 0.530 -11.633 1.00 97.88 114 THR A C 1
ATOM 938 O O . THR A 1 114 ? 6.095 -0.387 -11.760 1.00 97.88 114 THR A O 1
ATOM 941 N N . VAL A 1 115 ? 4.840 1.234 -12.674 1.00 98.12 115 VAL A N 1
ATOM 942 C CA . VAL A 1 115 ? 5.439 1.141 -14.012 1.00 98.12 115 VAL A CA 1
ATOM 943 C C . VAL A 1 115 ? 6.344 2.350 -14.217 1.00 98.12 115 VAL A C 1
ATOM 945 O O . VAL A 1 115 ? 5.884 3.484 -14.205 1.00 98.12 115 VAL A O 1
ATOM 948 N N . TYR A 1 116 ? 7.637 2.135 -14.419 1.00 98.25 116 TYR A N 1
ATOM 949 C CA . TYR A 1 116 ? 8.563 3.203 -14.789 1.00 98.25 116 TYR A CA 1
ATOM 950 C C . TYR A 1 116 ? 8.774 3.194 -16.302 1.00 98.25 116 TYR A C 1
ATOM 952 O O . TYR A 1 116 ? 9.059 2.138 -16.867 1.00 98.25 116 TYR A O 1
ATOM 960 N N . ILE A 1 117 ? 8.666 4.350 -16.958 1.00 97.94 117 ILE A N 1
ATOM 961 C CA . ILE A 1 117 ? 8.933 4.514 -18.390 1.00 97.94 117 ILE A CA 1
ATOM 962 C C . ILE A 1 117 ? 9.962 5.628 -18.576 1.00 97.94 117 ILE A C 1
ATOM 964 O O . ILE A 1 117 ? 9.644 6.810 -18.471 1.00 97.94 117 ILE A O 1
ATOM 968 N N . GLY A 1 118 ? 11.201 5.251 -18.880 1.00 97.12 118 GLY A N 1
ATOM 969 C CA . GLY A 1 118 ? 12.266 6.164 -19.287 1.00 97.12 118 GLY A CA 1
ATOM 970 C C . GLY A 1 118 ? 12.585 5.915 -20.751 1.00 97.12 118 GLY A C 1
ATOM 971 O O . GLY A 1 118 ? 13.245 4.930 -21.066 1.00 97.12 118 GLY A O 1
ATOM 972 N N . ASP A 1 119 ? 12.093 6.769 -21.650 1.00 94.81 119 ASP A N 1
ATOM 973 C CA . ASP A 1 119 ? 12.070 6.471 -23.088 1.00 94.81 119 ASP A CA 1
ATOM 974 C C . ASP A 1 119 ? 13.432 5.979 -23.645 1.00 94.81 119 ASP A C 1
ATOM 976 O O . ASP A 1 119 ? 14.461 6.616 -23.384 1.00 94.81 119 ASP A O 1
ATOM 980 N N . PRO A 1 120 ? 13.474 4.866 -24.413 1.00 96.88 120 PRO A N 1
ATOM 981 C CA . PRO A 1 120 ? 12.371 3.997 -24.849 1.00 96.88 120 PRO A CA 1
ATOM 982 C C . PRO A 1 120 ? 12.145 2.748 -23.969 1.00 96.88 120 PRO A C 1
ATOM 984 O O . PRO A 1 120 ? 11.604 1.752 -24.451 1.00 96.88 120 PRO A O 1
ATOM 987 N N . TYR A 1 121 ? 12.574 2.751 -22.707 1.00 98.38 121 TYR A N 1
ATOM 988 C CA . TYR A 1 121 ? 12.553 1.573 -21.839 1.00 98.38 121 TYR A CA 1
ATOM 989 C C . TYR A 1 121 ? 11.449 1.612 -20.782 1.00 98.38 121 TYR A C 1
ATOM 991 O O . TYR A 1 121 ? 11.046 2.675 -20.311 1.00 98.38 121 TYR A O 1
ATOM 999 N N . VAL A 1 122 ? 10.984 0.424 -20.396 1.00 98.50 122 VAL A N 1
ATOM 1000 C CA . VAL A 1 122 ? 10.022 0.203 -19.310 1.00 98.50 122 VAL A CA 1
ATOM 1001 C C . VAL A 1 122 ? 10.636 -0.697 -18.245 1.00 98.50 122 VAL A C 1
ATOM 1003 O O . VAL A 1 122 ? 11.322 -1.662 -18.581 1.00 98.50 122 VAL A O 1
ATOM 1006 N N . ARG A 1 123 ? 10.324 -0.420 -16.975 1.00 97.94 123 ARG A N 1
ATOM 1007 C CA . ARG A 1 123 ? 10.501 -1.341 -15.845 1.00 97.94 123 ARG A CA 1
ATOM 1008 C C . ARG A 1 123 ? 9.190 -1.529 -15.097 1.00 97.94 123 ARG A C 1
ATOM 1010 O O . ARG A 1 123 ? 8.416 -0.585 -14.941 1.00 97.94 123 ARG A O 1
ATOM 1017 N N . PHE A 1 124 ? 8.989 -2.729 -14.570 1.00 98.31 124 PHE A N 1
ATOM 1018 C CA . PHE A 1 124 ? 7.989 -2.988 -13.542 1.00 98.31 124 PHE A CA 1
ATOM 1019 C C . PHE A 1 124 ? 8.675 -3.025 -12.185 1.00 98.31 124 PHE A C 1
ATOM 1021 O O . PHE A 1 124 ? 9.726 -3.648 -12.039 1.00 98.31 124 PHE A O 1
ATOM 1028 N N . ILE A 1 125 ? 8.077 -2.366 -11.201 1.00 97.94 125 ILE A N 1
ATOM 1029 C CA . ILE A 1 125 ? 8.569 -2.348 -9.829 1.00 97.94 125 ILE A CA 1
ATOM 1030 C C . ILE A 1 125 ? 7.451 -2.858 -8.933 1.00 97.94 125 ILE A C 1
ATOM 1032 O O . ILE A 1 125 ? 6.333 -2.345 -8.984 1.00 97.94 125 ILE A O 1
ATOM 1036 N N . ARG A 1 126 ? 7.749 -3.871 -8.124 1.00 96.94 126 ARG A N 1
ATOM 1037 C CA . ARG A 1 126 ? 6.869 -4.372 -7.072 1.00 96.94 126 ARG A CA 1
ATOM 1038 C C . ARG A 1 126 ? 7.471 -4.011 -5.723 1.00 96.94 126 ARG A C 1
ATOM 1040 O O . ARG A 1 126 ? 8.535 -4.516 -5.387 1.00 96.94 126 ARG A O 1
ATOM 1047 N N . TRP A 1 127 ? 6.769 -3.198 -4.954 1.00 96.06 127 TRP A N 1
ATOM 1048 C CA . TRP A 1 127 ? 7.129 -2.816 -3.592 1.00 96.06 127 TRP A CA 1
ATOM 1049 C C . TRP A 1 127 ? 6.440 -3.737 -2.596 1.00 96.06 127 TRP A C 1
ATOM 1051 O O . TRP A 1 127 ? 5.254 -4.009 -2.754 1.00 96.06 127 TRP A O 1
ATOM 1061 N N . ASP A 1 128 ? 7.139 -4.166 -1.557 1.00 93.69 128 ASP A N 1
ATOM 1062 C CA . ASP A 1 128 ? 6.540 -4.693 -0.332 1.00 93.69 128 ASP A CA 1
ATOM 1063 C C . ASP A 1 128 ? 7.346 -4.235 0.885 1.00 93.69 128 ASP A C 1
ATOM 1065 O O . ASP A 1 128 ? 8.245 -3.400 0.779 1.00 93.69 128 ASP A O 1
ATOM 1069 N N . ARG A 1 129 ? 7.002 -4.751 2.065 1.00 91.50 129 ARG A N 1
ATOM 1070 C CA . ARG A 1 129 ? 7.626 -4.310 3.314 1.00 91.50 129 ARG A CA 1
ATOM 1071 C C . ARG A 1 129 ? 9.075 -4.752 3.481 1.00 91.50 129 ARG A C 1
ATOM 1073 O O . ARG A 1 129 ? 9.742 -4.243 4.376 1.00 91.50 129 ARG A O 1
ATOM 1080 N N . SER A 1 130 ? 9.593 -5.589 2.593 1.00 90.50 130 SER A N 1
ATOM 1081 C CA . SER A 1 130 ? 10.999 -5.990 2.615 1.00 90.50 130 SER A CA 1
ATOM 1082 C C . SER A 1 130 ? 11.846 -5.265 1.577 1.00 90.50 130 SER A C 1
ATOM 1084 O O . SER A 1 130 ? 13.064 -5.199 1.712 1.00 90.50 130 SER A O 1
ATOM 1086 N N . GLY A 1 131 ? 11.228 -4.652 0.565 1.00 92.50 131 GLY A N 1
ATOM 1087 C CA . GLY A 1 131 ? 11.955 -3.865 -0.423 1.00 92.50 131 GLY A CA 1
ATOM 1088 C C . GLY A 1 131 ? 11.213 -3.695 -1.735 1.00 92.50 131 GLY A C 1
ATOM 1089 O O . GLY A 1 131 ? 9.994 -3.517 -1.779 1.00 92.50 131 GLY A O 1
ATOM 1090 N N . ALA A 1 132 ? 11.984 -3.715 -2.819 1.00 94.19 132 ALA A N 1
ATOM 1091 C CA . ALA A 1 132 ? 11.473 -3.604 -4.171 1.00 94.19 132 ALA A CA 1
ATOM 1092 C C . ALA A 1 132 ? 12.075 -4.685 -5.067 1.00 94.19 132 ALA A C 1
ATOM 1094 O O . ALA A 1 132 ? 13.292 -4.846 -5.131 1.00 94.19 132 ALA A O 1
ATOM 1095 N N . ILE A 1 133 ? 11.220 -5.366 -5.825 1.00 94.81 133 ILE A N 1
ATOM 1096 C CA . ILE A 1 133 ? 11.624 -6.200 -6.955 1.00 94.81 133 ILE A CA 1
ATOM 1097 C C . ILE A 1 133 ? 11.470 -5.356 -8.213 1.00 94.81 133 ILE A C 1
ATOM 1099 O O . ILE A 1 133 ? 10.380 -4.868 -8.512 1.00 94.81 133 ILE A O 1
ATOM 1103 N N . VAL A 1 134 ? 12.554 -5.197 -8.962 1.00 96.25 134 VAL A N 1
ATOM 1104 C CA . VAL A 1 134 ? 12.596 -4.386 -10.179 1.00 96.25 134 VAL A CA 1
ATOM 1105 C C . VAL A 1 134 ? 12.907 -5.299 -11.357 1.00 96.25 134 VAL A C 1
ATOM 1107 O O . VAL A 1 134 ? 13.886 -6.043 -11.329 1.00 96.25 134 VAL A O 1
ATOM 1110 N N . SER A 1 135 ? 12.080 -5.259 -12.400 1.00 96.69 135 SER A N 1
ATOM 1111 C CA . SER A 1 135 ? 12.356 -6.010 -13.624 1.00 96.69 135 SER A CA 1
ATOM 1112 C C . SER A 1 135 ? 13.579 -5.442 -14.343 1.00 96.69 135 SER A C 1
ATOM 1114 O O . SER A 1 135 ? 13.805 -4.229 -14.322 1.00 96.69 135 SER A O 1
ATOM 1116 N N . GLU A 1 136 ? 14.297 -6.290 -15.081 1.00 95.31 136 GLU A N 1
ATOM 1117 C CA . GLU A 1 136 ? 15.171 -5.811 -16.156 1.00 95.31 136 GLU A CA 1
ATOM 1118 C C . GLU A 1 136 ? 14.357 -4.943 -17.122 1.00 95.31 136 GLU A C 1
ATOM 1120 O O . GLU A 1 136 ? 13.143 -5.145 -17.301 1.00 95.31 136 GLU A O 1
ATOM 1125 N N . LYS A 1 137 ? 14.998 -3.931 -17.703 1.00 96.56 137 LYS A N 1
ATOM 1126 C CA . LYS A 1 137 ? 14.301 -3.010 -18.593 1.00 96.56 137 LYS A CA 1
ATOM 1127 C C . LYS A 1 137 ? 14.145 -3.611 -19.985 1.00 96.56 137 LYS A C 1
ATOM 1129 O O . LYS A 1 137 ? 15.026 -4.304 -20.487 1.00 96.56 137 LYS A O 1
ATOM 1134 N N . PHE A 1 138 ? 13.044 -3.290 -20.653 1.00 97.75 138 PHE A N 1
ATOM 1135 C CA . PHE A 1 138 ? 12.805 -3.700 -22.040 1.00 97.75 138 PHE A CA 1
ATOM 1136 C C . PHE A 1 138 ? 12.388 -2.506 -22.896 1.00 97.75 138 PHE A C 1
ATOM 1138 O O . PHE A 1 138 ? 11.721 -1.588 -22.417 1.00 97.75 138 PHE A O 1
ATOM 1145 N N . ASN A 1 139 ? 12.796 -2.504 -24.167 1.00 98.06 139 ASN A N 1
ATOM 1146 C CA . ASN A 1 139 ? 12.454 -1.441 -25.106 1.00 98.06 139 ASN A CA 1
ATOM 1147 C C . ASN A 1 139 ? 11.005 -1.617 -25.588 1.00 98.06 139 ASN A C 1
ATOM 1149 O O . ASN A 1 139 ? 10.708 -2.506 -26.390 1.00 98.06 139 ASN A O 1
ATOM 1153 N N . TYR A 1 140 ? 10.093 -0.761 -25.121 1.00 97.31 140 TYR A N 1
ATOM 1154 C CA . TYR A 1 140 ? 8.668 -0.879 -25.452 1.00 97.31 140 TYR A CA 1
ATOM 1155 C C . TYR A 1 140 ? 8.351 -0.461 -26.894 1.00 97.31 140 TYR A C 1
ATOM 1157 O O . TYR A 1 140 ? 7.298 -0.829 -27.415 1.00 97.31 140 TYR A O 1
ATOM 1165 N N . ARG A 1 141 ? 9.245 0.297 -27.546 1.00 96.38 141 ARG A N 1
ATOM 1166 C CA . ARG A 1 141 ? 9.102 0.674 -28.961 1.00 96.38 141 ARG A CA 1
ATOM 1167 C C . ARG A 1 141 ? 9.436 -0.483 -29.898 1.00 96.38 141 ARG A C 1
ATOM 1169 O O . ARG A 1 141 ? 8.906 -0.533 -31.002 1.00 96.38 141 ARG A O 1
ATOM 1176 N N . GLU A 1 142 ? 10.289 -1.402 -29.454 1.00 98.06 142 GLU A N 1
ATOM 1177 C CA . GLU A 1 142 ? 10.613 -2.636 -30.177 1.00 98.06 142 GLU A CA 1
ATOM 1178 C C . GLU A 1 142 ? 9.620 -3.757 -29.853 1.00 98.06 142 GLU A C 1
ATOM 1180 O O . GLU A 1 142 ? 9.158 -4.459 -30.751 1.00 98.06 142 GLU A O 1
ATOM 1185 N N . ASN A 1 143 ? 9.257 -3.913 -28.576 1.00 97.00 143 ASN A N 1
ATOM 1186 C CA . ASN A 1 143 ? 8.298 -4.913 -28.125 1.00 97.00 143 ASN A CA 1
ATOM 1187 C C . ASN A 1 143 ? 7.412 -4.365 -26.997 1.00 97.00 143 ASN A C 1
ATOM 1189 O O . ASN A 1 143 ? 7.775 -4.402 -25.822 1.00 97.00 143 ASN A O 1
ATOM 1193 N N . SER A 1 144 ? 6.210 -3.906 -27.345 1.00 96.56 144 SER A N 1
ATOM 1194 C CA . SER A 1 144 ? 5.234 -3.388 -26.377 1.00 96.56 144 SER A CA 1
ATOM 1195 C C . SER A 1 144 ? 4.432 -4.480 -25.663 1.00 96.56 144 SER A C 1
ATOM 1197 O O . SER A 1 144 ? 3.711 -4.183 -24.706 1.00 96.56 144 SER A O 1
ATOM 1199 N N . LYS A 1 145 ? 4.550 -5.747 -26.091 1.00 96.75 145 LYS A N 1
ATOM 1200 C CA . LYS A 1 145 ? 3.750 -6.855 -25.557 1.00 96.75 145 LYS A CA 1
ATOM 1201 C C . LYS A 1 145 ? 3.864 -7.009 -24.034 1.00 96.75 145 LYS A C 1
ATOM 1203 O O . LYS A 1 145 ? 2.812 -7.157 -23.422 1.00 96.75 145 LYS A O 1
ATOM 1208 N N . PRO A 1 146 ? 5.048 -6.937 -23.394 1.00 97.88 146 PRO A N 1
ATOM 1209 C CA . PRO A 1 146 ? 5.132 -7.079 -21.941 1.00 97.88 146 PRO A CA 1
ATOM 1210 C C . PRO A 1 146 ? 4.387 -5.968 -21.191 1.00 97.88 146 PRO A C 1
ATOM 1212 O O . PRO A 1 146 ? 3.703 -6.257 -20.215 1.00 97.88 146 PRO A O 1
ATOM 1215 N N . LEU A 1 147 ? 4.453 -4.716 -21.669 1.00 97.38 147 LEU A N 1
ATOM 1216 C CA . LEU A 1 147 ? 3.709 -3.592 -21.086 1.00 97.38 147 LEU A CA 1
ATOM 1217 C C . LEU A 1 147 ? 2.195 -3.790 -21.223 1.00 97.38 147 LEU A C 1
ATOM 1219 O O . LEU A 1 147 ? 1.460 -3.633 -20.251 1.00 97.38 147 LEU A O 1
ATOM 1223 N N . ILE A 1 148 ? 1.737 -4.170 -22.417 1.00 96.50 148 ILE A N 1
ATOM 1224 C CA . ILE A 1 148 ? 0.320 -4.439 -22.694 1.00 96.50 148 ILE A CA 1
ATOM 1225 C C . ILE A 1 148 ? -0.191 -5.607 -21.844 1.00 96.50 148 ILE A C 1
ATOM 1227 O O . ILE A 1 148 ? -1.242 -5.490 -21.218 1.00 96.50 148 ILE A O 1
ATOM 1231 N N . ASP A 1 149 ? 0.556 -6.713 -21.792 1.00 96.44 149 ASP A N 1
ATOM 1232 C CA . ASP A 1 149 ? 0.191 -7.899 -21.018 1.00 96.44 149 ASP A CA 1
ATOM 1233 C C . ASP A 1 149 ? 0.153 -7.586 -19.516 1.00 96.44 149 ASP A C 1
ATOM 1235 O O . ASP A 1 149 ? -0.761 -8.043 -18.834 1.00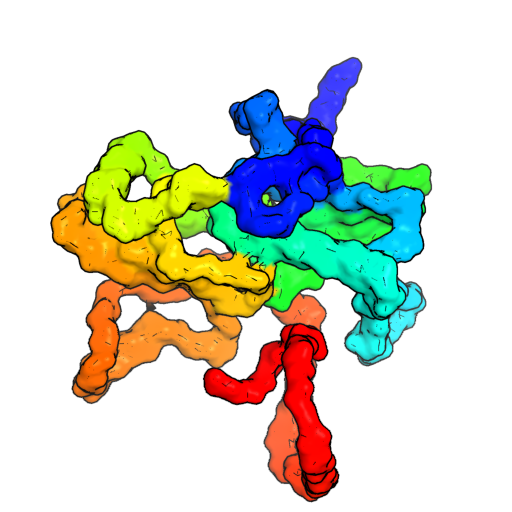 96.44 149 ASP A O 1
ATOM 1239 N N . PHE A 1 150 ? 1.105 -6.799 -18.999 1.00 96.94 150 PHE A N 1
ATOM 1240 C CA . PHE A 1 150 ? 1.101 -6.359 -17.603 1.00 96.94 150 PHE A CA 1
ATOM 1241 C C . PHE A 1 150 ? -0.149 -5.540 -17.288 1.00 96.94 150 PHE A C 1
ATOM 1243 O O . PHE A 1 150 ? -0.894 -5.903 -16.385 1.00 96.94 150 PHE A O 1
ATOM 1250 N N . LEU A 1 151 ? -0.412 -4.480 -18.056 1.00 96.19 151 LEU A N 1
ATOM 1251 C CA . LEU A 1 151 ? -1.557 -3.589 -17.856 1.00 96.19 151 LEU A CA 1
ATOM 1252 C C . LEU A 1 151 ? -2.889 -4.346 -17.948 1.00 96.19 151 LEU A C 1
ATOM 1254 O O . LEU A 1 151 ? -3.755 -4.205 -17.082 1.00 96.19 151 LEU A O 1
ATOM 1258 N N . TRP A 1 152 ? -3.026 -5.213 -18.953 1.00 96.12 152 TRP A N 1
ATOM 1259 C CA . TRP A 1 152 ? -4.206 -6.053 -19.111 1.00 96.12 152 TRP A CA 1
ATOM 1260 C C . TRP A 1 152 ? -4.374 -6.999 -17.918 1.00 96.12 152 TRP A C 1
ATOM 1262 O O . TRP A 1 152 ? -5.436 -7.006 -17.302 1.00 96.12 152 TRP A O 1
ATOM 1272 N N . ARG A 1 153 ? -3.334 -7.743 -17.518 1.00 96.44 153 ARG A N 1
ATOM 1273 C CA . ARG A 1 153 ? -3.412 -8.653 -16.360 1.00 96.44 153 ARG A CA 1
ATOM 1274 C C . ARG A 1 153 ? -3.715 -7.899 -15.075 1.00 96.44 153 ARG A C 1
ATOM 1276 O O . ARG A 1 153 ? -4.586 -8.328 -14.333 1.00 96.44 153 ARG A O 1
ATOM 1283 N N . PHE A 1 154 ? -3.051 -6.767 -14.854 1.00 96.50 154 PHE A N 1
ATOM 1284 C CA . PHE A 1 154 ? -3.242 -5.912 -13.690 1.00 96.50 154 PHE A CA 1
ATOM 1285 C C . PHE A 1 154 ? -4.708 -5.483 -13.534 1.00 96.50 154 PHE A C 1
ATOM 1287 O O . PHE A 1 154 ? -5.274 -5.584 -12.448 1.00 96.50 154 PHE A O 1
ATOM 1294 N N . SER A 1 155 ? -5.358 -5.092 -14.635 1.00 95.75 155 SER A N 1
ATOM 1295 C CA . SER A 1 155 ? -6.782 -4.727 -14.628 1.00 95.75 155 SER A CA 1
ATOM 1296 C C . SER A 1 155 ? -7.736 -5.893 -14.313 1.00 95.75 155 SER A C 1
ATOM 1298 O O . SER A 1 155 ? -8.854 -5.661 -13.867 1.00 95.75 155 SER A O 1
ATOM 1300 N N . HIS A 1 156 ? -7.292 -7.142 -14.491 1.00 95.75 156 HIS A N 1
ATOM 1301 C CA . HIS A 1 156 ? -8.070 -8.349 -14.181 1.00 95.75 156 HIS A CA 1
ATOM 1302 C C . HIS A 1 156 ? -7.771 -8.934 -12.795 1.00 95.75 156 HIS A C 1
ATOM 1304 O O . HIS A 1 156 ? -8.415 -9.908 -12.407 1.00 95.75 156 HIS A O 1
ATOM 1310 N N . LEU A 1 157 ? -6.798 -8.388 -12.061 1.00 96.44 157 LEU A N 1
ATOM 1311 C CA . LEU A 1 157 ? -6.541 -8.809 -10.686 1.00 96.44 157 LEU A CA 1
ATOM 1312 C C . LEU A 1 157 ? -7.726 -8.423 -9.792 1.00 96.44 157 LEU A C 1
ATOM 1314 O O . LEU A 1 157 ? -8.424 -7.438 -10.042 1.00 96.44 157 LEU A O 1
ATOM 1318 N N . ASP A 1 158 ? -7.951 -9.199 -8.741 1.00 95.88 158 ASP A N 1
ATOM 1319 C CA . ASP A 1 158 ? -8.793 -8.785 -7.626 1.00 95.88 158 ASP A CA 1
ATOM 1320 C C . ASP A 1 158 ? -8.001 -7.866 -6.678 1.00 95.88 158 ASP A C 1
ATOM 1322 O O . ASP A 1 158 ? -6.853 -7.494 -6.942 1.00 95.88 158 ASP A O 1
ATOM 1326 N N . ASP A 1 159 ? -8.618 -7.462 -5.573 1.00 95.69 159 ASP A N 1
ATOM 1327 C CA . ASP A 1 159 ? -7.992 -6.541 -4.621 1.00 95.69 159 ASP A CA 1
ATOM 1328 C C . ASP A 1 159 ? -6.747 -7.154 -3.972 1.00 95.69 159 ASP A C 1
ATOM 1330 O O . ASP A 1 159 ? -5.704 -6.504 -3.876 1.00 95.69 159 ASP A O 1
ATOM 1334 N N . VAL A 1 160 ? -6.824 -8.441 -3.630 1.00 94.94 160 VAL A N 1
ATOM 1335 C CA . VAL A 1 160 ? -5.718 -9.232 -3.078 1.00 94.94 160 VAL A CA 1
ATOM 1336 C C . VAL A 1 160 ? -4.551 -9.296 -4.065 1.00 94.94 160 VAL A C 1
ATOM 1338 O O . VAL A 1 160 ? -3.402 -9.085 -3.674 1.00 94.94 160 VAL A O 1
ATOM 1341 N N . GLY A 1 161 ? -4.836 -9.547 -5.345 1.00 95.06 161 GLY A N 1
ATOM 1342 C CA . GLY A 1 161 ? -3.861 -9.593 -6.430 1.00 95.06 161 GLY A CA 1
ATOM 1343 C C . GLY A 1 161 ? -3.263 -8.230 -6.768 1.00 95.06 161 GLY A C 1
ATOM 1344 O O . GLY A 1 161 ? -2.098 -8.162 -7.156 1.00 95.06 161 GLY A O 1
ATOM 1345 N N . ARG A 1 162 ? -4.005 -7.134 -6.569 1.00 95.75 162 ARG A N 1
ATOM 1346 C CA . ARG A 1 162 ? -3.453 -5.772 -6.639 1.00 95.75 162 ARG A CA 1
ATOM 1347 C C . ARG A 1 162 ? -2.632 -5.403 -5.404 1.00 95.75 162 ARG A C 1
ATOM 1349 O O . ARG A 1 162 ? -1.829 -4.476 -5.482 1.00 95.75 162 ARG A O 1
ATOM 1356 N N . GLY A 1 163 ? -2.769 -6.145 -4.309 1.00 95.25 163 GLY A N 1
ATOM 1357 C CA . GLY A 1 163 ? -1.940 -6.021 -3.114 1.00 95.25 163 GLY A CA 1
ATOM 1358 C C . GLY A 1 163 ? -2.635 -5.394 -1.912 1.00 95.25 163 GLY A C 1
ATOM 1359 O O . GLY A 1 163 ? -1.949 -5.105 -0.934 1.00 95.25 163 GLY A O 1
ATOM 1360 N N . HIS A 1 164 ? -3.959 -5.210 -1.949 1.00 95.31 164 HIS A N 1
ATOM 1361 C CA . HIS A 1 164 ? -4.739 -4.855 -0.761 1.00 95.31 164 HIS A CA 1
ATOM 1362 C C . HIS A 1 164 ? -4.637 -5.957 0.299 1.00 95.31 164 HIS A C 1
ATOM 1364 O O . HIS A 1 164 ? -4.533 -7.148 -0.018 1.00 95.31 164 HIS A O 1
ATOM 1370 N N . ASP A 1 165 ? -4.629 -5.543 1.560 1.00 94.75 165 ASP A N 1
ATOM 1371 C CA . ASP A 1 165 ? -4.637 -6.448 2.703 1.00 94.75 165 ASP A CA 1
ATOM 1372 C C . ASP A 1 165 ? -6.055 -7.006 2.932 1.00 94.75 165 ASP A C 1
ATOM 1374 O O . ASP A 1 165 ? -6.964 -6.234 3.240 1.00 94.75 165 ASP A O 1
ATOM 1378 N N . PRO A 1 166 ? -6.285 -8.326 2.788 1.00 94.00 166 PRO A N 1
ATOM 1379 C CA . PRO A 1 166 ? -7.615 -8.911 2.953 1.00 94.00 166 PRO A CA 1
ATOM 1380 C C . PRO A 1 166 ? -8.105 -8.929 4.407 1.00 94.00 166 PRO A C 1
ATOM 1382 O O . PRO A 1 166 ? -9.287 -9.181 4.639 1.00 94.00 166 PRO A O 1
ATOM 1385 N N . SER A 1 167 ? -7.227 -8.696 5.388 1.00 94.75 167 SER A N 1
ATOM 1386 C CA . SER A 1 167 ? -7.600 -8.616 6.802 1.00 94.75 167 SER A CA 1
ATOM 1387 C C . SER A 1 167 ? -8.186 -7.256 7.184 1.00 94.75 167 SER A C 1
ATOM 1389 O O . SER A 1 167 ? -8.734 -7.118 8.278 1.00 94.75 167 SER A O 1
ATOM 1391 N N . VAL A 1 168 ? -8.122 -6.262 6.291 1.00 96.38 168 VAL A N 1
ATOM 1392 C CA . VAL A 1 168 ? -8.616 -4.908 6.540 1.00 96.38 168 VAL A CA 1
ATOM 1393 C C . VAL A 1 168 ? -9.639 -4.515 5.484 1.00 96.38 168 VAL A C 1
ATOM 1395 O O . VAL A 1 168 ? -9.363 -4.526 4.288 1.00 96.38 168 VAL A O 1
ATOM 1398 N N . ARG A 1 169 ? -10.830 -4.108 5.926 1.00 96.81 169 ARG A N 1
ATOM 1399 C CA . ARG A 1 169 ? -11.892 -3.604 5.043 1.00 96.81 169 ARG A CA 1
ATOM 1400 C C . ARG A 1 169 ? -12.300 -2.188 5.413 1.00 96.81 169 ARG A C 1
ATOM 1402 O O . ARG A 1 169 ? -12.099 -1.751 6.544 1.00 96.81 169 ARG A O 1
ATOM 1409 N N . LEU A 1 170 ? -12.932 -1.484 4.478 1.00 97.25 170 LEU A N 1
ATOM 1410 C CA . LEU A 1 170 ? -13.640 -0.247 4.803 1.00 97.25 170 LEU A CA 1
ATOM 1411 C C . LEU A 1 170 ? -14.828 -0.550 5.728 1.00 97.25 170 LEU A C 1
ATOM 1413 O O . LEU A 1 170 ? -15.498 -1.581 5.597 1.00 97.25 170 LEU A O 1
ATOM 1417 N N . ALA A 1 171 ? -15.076 0.356 6.668 1.00 98.38 171 ALA A N 1
ATOM 1418 C CA . ALA A 1 171 ? -16.246 0.299 7.530 1.00 98.38 171 ALA A CA 1
ATOM 1419 C C . ALA A 1 171 ? -17.529 0.631 6.747 1.00 98.38 171 ALA A C 1
ATOM 1421 O O . ALA A 1 171 ? -17.528 1.489 5.860 1.00 98.38 171 ALA A O 1
ATOM 1422 N N . THR A 1 172 ? -18.626 -0.032 7.104 1.00 98.44 172 THR A N 1
ATOM 1423 C CA . THR A 1 172 ? -19.993 0.290 6.663 1.00 98.44 172 THR A CA 1
ATOM 1424 C C . THR A 1 172 ? -20.429 1.672 7.171 1.00 98.44 172 THR A C 1
ATOM 1426 O O . THR A 1 172 ? -19.831 2.183 8.120 1.00 98.44 172 THR A O 1
ATOM 1429 N N . PRO A 1 173 ? -21.469 2.301 6.592 1.00 98.38 173 PRO A N 1
ATOM 1430 C CA . PRO A 1 173 ? -21.959 3.596 7.072 1.00 98.38 173 PRO A CA 1
ATOM 1431 C C . PRO A 1 173 ? -22.317 3.607 8.567 1.00 98.38 173 PRO A C 1
ATOM 1433 O O . PRO A 1 173 ? -22.045 4.587 9.260 1.00 98.38 173 PRO A O 1
ATOM 1436 N N . GLU A 1 174 ? -22.884 2.515 9.080 1.00 98.31 174 GLU A N 1
ATOM 1437 C CA . GLU A 1 174 ? -23.231 2.360 10.493 1.00 98.31 174 GLU A CA 1
ATOM 1438 C C . GLU A 1 174 ? -21.981 2.272 11.384 1.00 98.31 174 GLU A C 1
ATOM 1440 O O . GLU A 1 174 ? -21.901 2.954 12.407 1.00 98.31 174 GLU A O 1
ATOM 1445 N N . GLU A 1 175 ? -20.983 1.478 10.982 1.00 98.50 175 GLU A N 1
ATOM 1446 C CA . GLU A 1 175 ? -19.691 1.378 11.676 1.00 98.50 175 GLU A CA 1
ATOM 1447 C C . GLU A 1 175 ? -18.930 2.714 11.645 1.00 98.50 175 GLU A C 1
ATOM 1449 O O . GLU A 1 175 ? -18.347 3.111 12.652 1.00 98.50 175 GLU A O 1
ATOM 1454 N N . GLN A 1 176 ? -18.969 3.433 10.517 1.00 98.44 176 GLN A N 1
ATOM 1455 C CA . GLN A 1 176 ? -18.361 4.759 10.361 1.00 98.44 176 GLN A CA 1
ATOM 1456 C C . GLN A 1 176 ? -18.988 5.780 11.309 1.00 98.44 176 GLN A C 1
ATOM 1458 O O . GLN A 1 176 ? -18.270 6.489 12.013 1.00 98.44 176 GLN A O 1
ATOM 1463 N N . ALA A 1 177 ? -20.321 5.847 11.351 1.00 98.19 177 ALA A N 1
ATOM 1464 C CA . ALA A 1 177 ? -21.032 6.765 12.233 1.00 98.19 177 ALA A CA 1
ATOM 1465 C C . ALA A 1 177 ? -20.684 6.511 13.705 1.00 98.19 177 ALA A C 1
ATOM 1467 O O . ALA A 1 177 ? -20.430 7.457 14.449 1.00 98.19 177 ALA A O 1
ATOM 1468 N N . LEU A 1 178 ? -20.614 5.238 14.102 1.00 98.19 178 LEU A N 1
ATOM 1469 C CA . LEU A 1 178 ? -20.238 4.853 15.457 1.00 98.19 178 LEU A CA 1
ATOM 1470 C C . LEU A 1 178 ? -18.770 5.181 15.762 1.00 98.19 178 LEU A C 1
ATOM 1472 O O . LEU A 1 178 ? -18.470 5.690 16.836 1.00 98.19 178 LEU A O 1
ATOM 1476 N N . ALA A 1 179 ? -17.856 4.952 14.818 1.00 98.44 179 ALA A N 1
ATOM 1477 C CA . ALA A 1 179 ? -16.447 5.292 14.991 1.00 98.44 179 ALA A CA 1
ATOM 1478 C C . ALA A 1 179 ? -16.214 6.799 15.151 1.00 98.44 179 ALA A C 1
ATOM 1480 O O . ALA A 1 179 ? -15.372 7.192 15.952 1.00 98.44 179 ALA A O 1
ATOM 1481 N N . HIS A 1 180 ? -16.960 7.642 14.434 1.00 98.00 180 HIS A N 1
ATOM 1482 C CA . HIS A 1 180 ? -16.850 9.096 14.578 1.00 98.00 180 HIS A CA 1
ATOM 1483 C C . HIS A 1 180 ? -17.277 9.599 15.966 1.00 98.00 180 HIS A C 1
ATOM 1485 O O . HIS A 1 180 ? -16.761 10.621 16.412 1.00 98.00 180 HIS A O 1
ATOM 1491 N N . ASP A 1 181 ? -18.186 8.889 16.641 1.00 97.81 181 ASP A N 1
ATOM 1492 C CA . ASP A 1 181 ? -18.594 9.177 18.021 1.00 97.81 181 ASP A CA 1
ATOM 1493 C C . ASP A 1 181 ? -17.584 8.604 19.031 1.00 97.81 181 ASP A C 1
ATOM 1495 O O . ASP A 1 181 ? -17.031 9.328 19.853 1.00 97.81 181 ASP A O 1
ATOM 1499 N N . VAL A 1 182 ? -17.271 7.308 18.922 1.00 98.38 182 VAL A N 1
ATOM 1500 C CA . VAL A 1 182 ? -16.447 6.571 19.899 1.00 98.38 182 VAL A CA 1
ATOM 1501 C C . VAL A 1 182 ? -14.963 6.948 19.835 1.00 98.38 182 VAL A C 1
ATOM 1503 O O . VAL A 1 182 ? -14.284 6.975 20.859 1.00 98.38 182 VAL A O 1
ATOM 1506 N N . LEU A 1 183 ? -14.434 7.213 18.637 1.00 98.19 183 LEU A N 1
ATOM 1507 C CA . LEU A 1 183 ? -13.010 7.473 18.398 1.00 98.19 183 LEU A CA 1
ATOM 1508 C C . LEU A 1 183 ? -12.720 8.954 18.108 1.00 98.19 183 LEU A C 1
ATOM 1510 O O . LEU A 1 183 ? -11.677 9.266 17.529 1.00 98.19 183 LEU A O 1
ATOM 1514 N N . SER A 1 184 ? -13.606 9.874 18.511 1.00 96.88 184 SER A N 1
ATOM 1515 C CA . SER A 1 184 ? -13.469 11.317 18.253 1.00 96.88 184 SER A CA 1
ATOM 1516 C C . SER A 1 184 ? -12.147 11.903 18.751 1.00 96.88 184 SER A C 1
ATOM 1518 O O . SER A 1 184 ? -11.555 12.750 18.083 1.00 96.88 184 SER A O 1
ATOM 1520 N N . ASP A 1 185 ? -11.651 11.412 19.888 1.00 95.62 185 ASP A N 1
ATOM 1521 C CA . ASP A 1 185 ? -10.394 11.865 20.499 1.00 95.62 185 ASP A CA 1
ATOM 1522 C C . ASP A 1 185 ? -9.162 11.525 19.647 1.00 95.62 185 ASP A C 1
ATOM 1524 O O . ASP A 1 185 ? -8.111 12.153 19.784 1.00 95.62 185 ASP A O 1
ATOM 1528 N N . TRP A 1 186 ? -9.295 10.559 18.735 1.00 96.38 186 TRP A N 1
ATOM 1529 C CA . TRP A 1 186 ? -8.245 10.136 17.814 1.00 96.38 186 TRP A CA 1
ATOM 1530 C C . TRP A 1 186 ? -8.557 10.473 16.359 1.00 96.38 186 TRP A C 1
ATOM 1532 O O . TRP A 1 186 ? -7.884 9.953 15.473 1.00 96.38 186 TRP A O 1
ATOM 1542 N N . ALA A 1 187 ? -9.532 11.343 16.088 1.00 95.75 187 ALA A N 1
ATOM 1543 C CA . ALA A 1 187 ? -9.885 11.747 14.732 1.00 95.75 187 ALA A CA 1
ATOM 1544 C C . ALA A 1 187 ? -8.643 12.148 13.899 1.00 95.75 187 ALA A C 1
ATOM 1546 O O . ALA A 1 187 ? -7.723 12.795 14.416 1.00 95.75 187 ALA A O 1
ATOM 1547 N N . PRO A 1 188 ? -8.586 11.782 12.604 1.00 93.44 188 PRO A N 1
ATOM 1548 C CA . PRO A 1 188 ? -7.539 12.259 11.716 1.00 93.44 188 PRO A CA 1
ATOM 1549 C C . PRO A 1 188 ? -7.623 13.779 11.583 1.00 93.44 188 PRO A C 1
ATOM 1551 O O . PRO A 1 188 ? -8.684 14.389 11.743 1.00 93.44 188 PRO A O 1
ATOM 1554 N N . LYS A 1 189 ? -6.493 14.405 11.253 1.00 89.88 189 LYS A N 1
ATOM 1555 C CA . LYS A 1 189 ? -6.490 15.843 10.990 1.00 89.88 189 LYS A CA 1
ATOM 1556 C C . LYS A 1 189 ? -7.352 16.141 9.747 1.00 89.88 189 LYS A C 1
ATOM 1558 O O . LYS A 1 189 ? -7.303 15.358 8.798 1.00 89.88 189 LYS A O 1
ATOM 1563 N N . PRO A 1 190 ? -8.117 17.249 9.704 1.00 87.25 190 PRO A N 1
ATOM 1564 C CA . PRO A 1 190 ? -9.019 17.543 8.581 1.00 87.25 190 PRO A CA 1
ATOM 1565 C C . PRO A 1 190 ? -8.328 17.651 7.214 1.00 87.25 190 PRO A C 1
ATOM 1567 O O . PRO A 1 190 ? -8.902 17.310 6.184 1.00 87.25 190 PRO A O 1
ATOM 1570 N N . ASP A 1 191 ? -7.091 18.133 7.209 1.00 83.88 191 ASP A N 1
ATOM 1571 C CA . ASP A 1 191 ? -6.196 18.246 6.060 1.00 83.88 191 ASP A CA 1
ATOM 1572 C C . ASP A 1 191 ? -5.626 16.893 5.607 1.00 83.88 191 ASP A C 1
ATOM 1574 O O . ASP A 1 191 ? -5.236 16.754 4.450 1.00 83.88 191 ASP A O 1
ATOM 1578 N N . PHE A 1 192 ? -5.671 15.876 6.468 1.00 85.00 192 PHE A N 1
ATOM 1579 C CA . PHE A 1 192 ? -5.150 14.535 6.219 1.00 85.00 192 PHE A CA 1
ATOM 1580 C C . PHE A 1 192 ? -6.191 13.459 6.590 1.00 85.00 192 PHE A C 1
ATOM 1582 O O . PHE A 1 192 ? -5.976 12.679 7.526 1.00 85.00 192 PHE A O 1
ATOM 1589 N N . PRO A 1 193 ? -7.345 13.413 5.894 1.00 89.88 193 PRO A N 1
ATOM 1590 C CA . PRO A 1 193 ? -8.434 12.511 6.240 1.00 89.88 193 PRO A CA 1
ATOM 1591 C C . PRO A 1 193 ? -8.013 11.043 6.125 1.00 89.88 193 PRO A C 1
ATOM 1593 O O . PRO A 1 193 ? -7.184 10.658 5.290 1.00 89.88 193 PRO A O 1
ATOM 1596 N N . ARG A 1 194 ? -8.629 10.212 6.970 1.00 92.75 194 ARG A N 1
ATOM 1597 C CA . ARG A 1 194 ? -8.500 8.754 6.958 1.00 92.75 194 ARG A CA 1
ATOM 1598 C C . ARG A 1 194 ? -9.873 8.092 6.941 1.00 92.75 194 ARG A C 1
ATOM 1600 O O . ARG A 1 194 ? -10.759 8.555 7.665 1.00 92.75 194 ARG A O 1
ATOM 1607 N N . PRO A 1 195 ? -10.055 7.027 6.142 1.00 95.38 195 PRO A N 1
ATOM 1608 C CA . PRO A 1 195 ? -11.267 6.234 6.216 1.00 95.38 195 PRO A CA 1
ATOM 1609 C C . PRO A 1 195 ? -11.301 5.459 7.534 1.00 95.38 195 PRO A C 1
ATOM 1611 O O . PRO A 1 195 ? -10.263 5.047 8.053 1.00 95.38 195 PRO A O 1
ATOM 1614 N N . VAL A 1 196 ? -12.505 5.212 8.041 1.00 98.25 196 VAL A N 1
ATOM 1615 C CA . VAL A 1 196 ? -12.705 4.213 9.092 1.00 98.25 196 VAL A CA 1
ATOM 1616 C C . VAL A 1 196 ? -12.558 2.827 8.465 1.00 98.25 196 VAL A C 1
ATOM 1618 O O . VAL A 1 196 ? -13.144 2.535 7.417 1.00 98.25 196 VAL A O 1
ATOM 1621 N N . VAL A 1 197 ? -11.773 1.976 9.112 1.00 98.19 197 VAL A N 1
ATOM 1622 C CA . VAL A 1 197 ? -11.481 0.610 8.680 1.00 98.19 197 VAL A CA 1
ATOM 1623 C C . VAL A 1 197 ? -11.854 -0.392 9.763 1.00 98.19 197 VAL A C 1
ATOM 1625 O O . VAL A 1 197 ? -11.951 -0.053 10.942 1.00 98.19 197 VAL A O 1
ATOM 1628 N N . VAL A 1 198 ? -12.046 -1.642 9.358 1.00 98.62 198 VAL A N 1
ATOM 1629 C CA . VAL A 1 198 ? -12.294 -2.768 10.255 1.00 98.62 198 VAL A CA 1
ATOM 1630 C C . VAL A 1 198 ? -11.216 -3.817 10.041 1.00 98.62 198 VAL A C 1
ATOM 1632 O O . VAL A 1 198 ? -11.018 -4.285 8.920 1.00 98.62 198 VAL A O 1
ATOM 1635 N N . PHE A 1 199 ? -10.527 -4.170 11.123 1.00 98.25 199 PHE A N 1
ATOM 1636 C CA . PHE A 1 199 ? -9.498 -5.201 11.159 1.00 98.25 199 PHE A CA 1
ATOM 1637 C C . PHE A 1 199 ? -10.102 -6.541 11.557 1.00 98.25 199 PHE A C 1
ATOM 1639 O O . PHE A 1 199 ? -10.749 -6.641 12.597 1.00 98.25 199 PHE A O 1
ATOM 1646 N N . THR A 1 200 ? -9.820 -7.581 10.781 1.00 96.75 200 THR A N 1
ATOM 1647 C CA . THR A 1 200 ? -10.106 -8.975 11.118 1.00 96.75 200 THR A CA 1
ATOM 1648 C C . THR A 1 200 ? -8.888 -9.577 11.809 1.00 96.75 200 THR A C 1
ATOM 1650 O O . THR A 1 200 ? -7.895 -9.910 11.168 1.00 96.75 200 THR A O 1
ATOM 1653 N N . VAL A 1 201 ? -8.960 -9.731 13.128 1.00 95.81 201 VAL A N 1
ATOM 1654 C CA . VAL A 1 201 ? -7.848 -10.197 13.965 1.00 95.81 201 VAL A CA 1
ATOM 1655 C C . VAL A 1 201 ? -8.039 -11.674 14.322 1.00 95.81 201 VAL A C 1
ATOM 1657 O O . VAL A 1 201 ? -9.114 -12.041 14.814 1.00 95.81 201 VAL A O 1
AT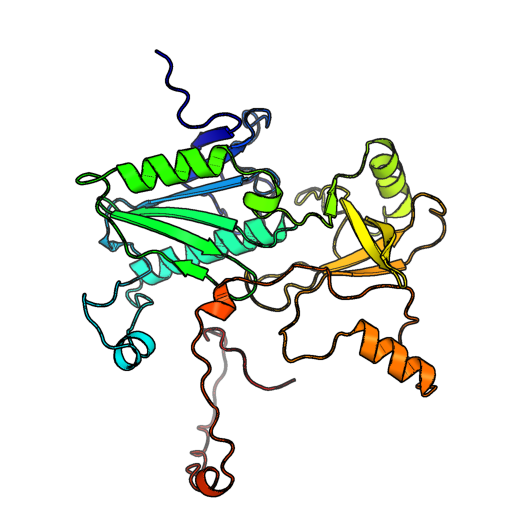OM 1660 N N . PRO A 1 202 ? -7.032 -12.541 14.115 1.00 92.25 202 PRO A N 1
ATOM 1661 C CA . PRO A 1 202 ? -7.146 -13.962 14.414 1.00 92.25 202 PRO A CA 1
ATOM 1662 C C . PRO A 1 202 ? -7.238 -14.235 15.921 1.00 92.25 202 PRO A C 1
ATOM 1664 O O . PRO A 1 202 ? -6.656 -13.546 16.763 1.00 92.25 202 PRO A O 1
ATOM 1667 N N . VAL A 1 203 ? -7.971 -15.294 16.253 1.00 89.44 203 VAL A N 1
ATOM 1668 C CA . VAL A 1 203 ? -8.144 -15.837 17.602 1.00 89.44 203 VAL A CA 1
ATOM 1669 C C . VAL A 1 203 ? -7.914 -17.347 17.558 1.00 89.44 203 VAL A C 1
ATOM 1671 O O . VAL A 1 203 ? -8.106 -18.005 16.533 1.00 89.44 203 VAL A O 1
ATOM 1674 N N . GLU A 1 204 ? -7.535 -17.919 18.696 1.00 81.56 204 GLU A N 1
ATOM 1675 C CA . GLU A 1 204 ? -7.332 -19.356 18.847 1.00 81.56 204 GLU A CA 1
ATOM 1676 C C . GLU A 1 204 ? -8.537 -20.190 18.361 1.00 81.56 204 GLU A C 1
ATOM 1678 O O . GLU A 1 204 ? -9.715 -19.868 18.600 1.00 81.56 204 GLU A O 1
ATOM 1683 N N . GLY A 1 205 ? -8.217 -21.295 17.681 1.00 81.06 205 GLY A N 1
ATOM 1684 C CA . GLY A 1 205 ? -9.195 -22.216 17.104 1.00 81.06 205 GLY A CA 1
ATOM 1685 C C . GLY A 1 205 ? -9.731 -21.792 15.734 1.00 81.06 205 GLY A C 1
ATOM 1686 O O . GLY A 1 205 ? -10.834 -22.195 15.378 1.00 81.06 205 GLY A O 1
ATOM 1687 N N . GLY A 1 206 ? -8.991 -20.964 14.985 1.00 80.88 206 GLY A N 1
ATOM 1688 C CA . GLY A 1 206 ? -9.353 -20.557 13.618 1.00 80.88 206 GLY A CA 1
ATOM 1689 C C . GLY A 1 206 ? -10.516 -19.564 13.544 1.00 80.88 206 GLY A C 1
ATOM 1690 O O . GLY A 1 206 ? -11.141 -19.421 12.497 1.00 80.88 206 GLY A O 1
ATOM 1691 N N . ARG A 1 207 ? -10.833 -18.901 14.659 1.00 89.62 207 ARG A N 1
ATOM 1692 C CA . ARG A 1 207 ? -11.842 -17.838 14.722 1.00 89.62 207 ARG A CA 1
ATOM 1693 C C . ARG A 1 207 ? -11.179 -16.483 14.496 1.00 89.62 207 ARG A C 1
ATOM 1695 O O . ARG A 1 207 ? -9.963 -16.356 14.601 1.00 89.62 207 ARG A O 1
ATOM 1702 N N . SER A 1 208 ? -11.983 -15.459 14.250 1.00 93.81 208 SER A N 1
ATOM 1703 C CA . SER A 1 208 ? -11.528 -14.074 14.177 1.00 93.81 208 SER A CA 1
ATOM 1704 C C . SER A 1 208 ? -12.452 -13.149 14.963 1.00 93.81 208 SER A C 1
ATOM 1706 O O . SER A 1 208 ? -13.569 -13.523 15.333 1.00 93.81 208 SER A O 1
ATOM 1708 N N . ARG A 1 209 ? -11.955 -11.948 15.255 1.00 96.19 209 ARG A N 1
ATOM 1709 C CA . ARG A 1 209 ? -12.714 -10.826 15.815 1.00 96.19 209 ARG A CA 1
ATOM 1710 C C . ARG A 1 209 ? -12.523 -9.606 14.936 1.00 96.19 209 ARG A C 1
ATOM 1712 O O . ARG A 1 209 ? -11.463 -9.449 14.337 1.00 96.19 209 ARG A O 1
ATOM 1719 N N . GLU A 1 210 ? -13.539 -8.760 14.877 1.00 97.94 210 GLU A N 1
ATOM 1720 C CA . GLU A 1 210 ? -13.507 -7.528 14.098 1.00 97.94 210 GLU A CA 1
ATOM 1721 C C . GLU A 1 210 ? -13.357 -6.314 15.012 1.00 97.94 210 GLU A C 1
ATOM 1723 O O . GLU A 1 210 ? -14.110 -6.154 15.972 1.00 97.94 210 GLU A O 1
ATOM 1728 N N . PHE A 1 211 ? -12.400 -5.448 14.689 1.00 98.62 211 PHE A N 1
ATOM 1729 C CA . PHE A 1 211 ? -12.122 -4.230 15.441 1.00 98.62 211 PHE A CA 1
ATOM 1730 C C . PHE A 1 211 ? -12.180 -3.013 14.526 1.00 98.62 211 PHE A C 1
ATOM 1732 O O . PHE A 1 211 ? -11.492 -2.962 13.508 1.00 98.62 211 PHE A O 1
ATOM 1739 N N . ILE A 1 212 ? -12.987 -2.026 14.903 1.00 98.81 212 ILE A N 1
ATOM 1740 C CA . ILE A 1 212 ? -13.180 -0.786 14.153 1.00 98.81 212 ILE A CA 1
ATOM 1741 C C . ILE A 1 212 ? -12.115 0.223 14.577 1.00 98.81 212 ILE A C 1
ATOM 1743 O O . ILE A 1 212 ? -11.922 0.462 15.769 1.00 98.81 212 ILE A O 1
ATOM 1747 N N . ALA A 1 213 ? -11.455 0.834 13.597 1.00 98.38 213 ALA A N 1
ATOM 1748 C CA . ALA A 1 213 ? -10.422 1.843 13.776 1.00 98.38 213 ALA A CA 1
ATOM 1749 C C . ALA A 1 213 ? -10.677 3.035 12.848 1.00 98.38 213 ALA A C 1
ATOM 1751 O O . ALA A 1 213 ? -11.104 2.852 11.711 1.00 98.38 213 ALA A O 1
ATOM 1752 N N . TRP A 1 214 ? -10.357 4.254 13.286 1.00 97.75 214 TRP A N 1
ATOM 1753 C CA . TRP A 1 214 ? -10.475 5.442 12.430 1.00 97.75 214 TRP A CA 1
ATOM 1754 C C . TRP A 1 214 ? -9.121 5.990 11.973 1.00 97.75 214 TRP A C 1
ATOM 1756 O O . TRP A 1 214 ? -8.910 6.269 10.796 1.00 97.75 214 TRP A O 1
ATOM 1766 N N . ASN A 1 215 ? -8.175 6.129 12.893 1.00 96.06 215 ASN A N 1
ATOM 1767 C CA . ASN A 1 215 ? -6.909 6.794 12.630 1.00 96.06 215 ASN A CA 1
ATOM 1768 C C . ASN A 1 215 ? -5.791 6.105 13.408 1.00 96.06 215 ASN A C 1
ATOM 1770 O O . ASN A 1 215 ? -5.998 5.663 14.540 1.00 96.06 215 ASN A O 1
ATOM 1774 N N . SER A 1 216 ? -4.608 6.027 12.802 1.00 93.19 216 SER A N 1
ATOM 1775 C CA . SER A 1 216 ? -3.427 5.516 13.492 1.00 93.19 216 SER A CA 1
ATOM 1776 C C . SER A 1 216 ? -2.787 6.632 14.309 1.00 93.19 216 SER A C 1
ATOM 1778 O O . SER A 1 216 ? -2.724 7.780 13.870 1.00 93.19 216 SER A O 1
ATOM 1780 N N . MET A 1 217 ? -2.234 6.281 15.465 1.00 91.12 217 MET A N 1
ATOM 1781 C CA . MET A 1 217 ? -1.427 7.183 16.291 1.00 91.12 217 MET A CA 1
ATOM 1782 C C . MET A 1 217 ? -0.028 7.437 15.714 1.00 91.12 217 MET A C 1
ATOM 1784 O O . MET A 1 217 ? 0.680 8.321 16.186 1.00 91.12 217 MET A O 1
ATOM 1788 N N . GLY A 1 218 ? 0.374 6.678 14.693 1.00 84.25 218 GLY A N 1
ATOM 1789 C CA . GLY A 1 218 ? 1.632 6.861 13.978 1.00 84.25 218 GLY A CA 1
ATOM 1790 C C . GLY A 1 218 ? 1.594 6.223 12.594 1.00 84.25 218 GLY A C 1
ATOM 1791 O O . GLY A 1 218 ? 0.869 5.254 12.365 1.00 84.25 218 GLY A O 1
ATOM 1792 N N . TYR A 1 219 ? 2.371 6.770 11.666 1.00 81.88 219 TYR A N 1
ATOM 1793 C CA . TYR A 1 219 ? 2.455 6.271 10.299 1.00 81.88 219 TYR A CA 1
ATOM 1794 C C . TYR A 1 219 ? 3.871 5.814 9.986 1.00 81.88 219 TYR A C 1
ATOM 1796 O O . TYR A 1 219 ? 4.825 6.448 10.434 1.00 81.88 219 TYR A O 1
ATOM 1804 N N . PRO A 1 220 ? 4.030 4.732 9.210 1.00 81.06 220 PRO A N 1
ATOM 1805 C CA . PRO A 1 220 ? 5.344 4.357 8.732 1.00 81.06 220 PRO A CA 1
ATOM 1806 C C . PRO A 1 220 ? 5.858 5.399 7.732 1.00 81.06 220 PRO A C 1
ATOM 1808 O O . PRO A 1 220 ? 5.223 5.652 6.712 1.00 81.06 220 PRO A O 1
ATOM 1811 N N . GLU A 1 221 ? 7.029 5.967 8.018 1.00 83.00 221 GLU A N 1
ATOM 1812 C CA . GLU A 1 221 ? 7.736 6.929 7.150 1.00 83.00 221 GLU A CA 1
ATOM 1813 C C . GLU A 1 221 ? 8.665 6.240 6.131 1.00 83.00 221 GLU A C 1
ATOM 1815 O O . GLU A 1 221 ? 9.369 6.887 5.358 1.00 83.00 221 GLU A O 1
ATOM 1820 N N . SER A 1 222 ? 8.664 4.907 6.120 1.00 86.06 222 SER A N 1
ATOM 1821 C CA . SER A 1 222 ? 9.443 4.058 5.220 1.00 86.06 222 SER A CA 1
ATOM 1822 C C . SER A 1 222 ? 8.514 3.073 4.508 1.00 86.06 222 SER A C 1
ATOM 1824 O O . SER A 1 222 ? 7.565 2.574 5.133 1.00 86.06 222 SER A O 1
ATOM 1826 N N . PRO A 1 223 ? 8.772 2.738 3.227 1.00 85.25 223 PRO A N 1
ATOM 1827 C CA . PRO A 1 223 ? 8.008 1.698 2.554 1.00 85.25 223 PRO A CA 1
ATOM 1828 C C . PRO A 1 223 ? 8.372 0.304 3.086 1.00 85.25 223 PRO A C 1
ATOM 1830 O O . PRO A 1 223 ? 7.547 -0.604 2.991 1.00 85.25 223 PRO A O 1
ATOM 1833 N N . THR A 1 224 ? 9.560 0.160 3.688 1.00 90.31 224 THR A N 1
ATOM 1834 C CA . THR A 1 224 ? 10.117 -1.095 4.203 1.00 90.31 224 THR A CA 1
ATOM 1835 C C . THR A 1 224 ? 10.239 -1.124 5.728 1.00 90.31 224 THR A C 1
ATOM 1837 O O . THR A 1 224 ? 10.218 -0.090 6.405 1.00 90.31 224 THR A O 1
ATOM 1840 N N . GLY A 1 225 ? 10.420 -2.329 6.266 1.00 88.88 225 GLY A N 1
ATOM 1841 C CA . GLY A 1 225 ? 10.569 -2.627 7.683 1.00 88.88 225 GLY A CA 1
ATOM 1842 C C . GLY A 1 225 ? 9.259 -3.081 8.321 1.00 88.88 225 GLY A C 1
ATOM 1843 O O . GLY A 1 225 ? 8.344 -3.564 7.662 1.00 88.88 225 GLY A O 1
ATOM 1844 N N . ARG A 1 226 ? 9.155 -2.903 9.642 1.00 87.94 226 ARG A N 1
ATOM 1845 C CA . ARG A 1 226 ? 7.971 -3.318 10.418 1.00 87.94 226 ARG A CA 1
ATOM 1846 C C . ARG A 1 226 ? 6.700 -2.567 10.031 1.00 87.94 226 ARG A C 1
ATOM 1848 O O . ARG A 1 226 ? 5.599 -3.061 10.244 1.00 87.94 226 ARG A O 1
ATOM 1855 N N . CYS A 1 227 ? 6.870 -1.349 9.520 1.00 89.00 227 CYS A N 1
ATOM 1856 C CA . CYS A 1 227 ? 5.806 -0.447 9.099 1.00 89.00 227 CYS A CA 1
ATOM 1857 C C . CYS A 1 227 ? 4.631 -0.348 10.093 1.00 89.00 227 CYS A C 1
ATOM 1859 O O . CYS A 1 227 ? 3.472 -0.308 9.686 1.00 89.00 227 CYS A O 1
ATOM 1861 N N . THR A 1 228 ? 4.949 -0.325 11.391 1.00 91.44 228 THR A N 1
ATOM 1862 C CA . THR A 1 228 ? 3.975 -0.443 12.477 1.00 91.44 228 THR A CA 1
ATOM 1863 C C . THR A 1 228 ? 2.941 0.680 12.461 1.00 91.44 228 THR A C 1
ATOM 1865 O O . THR A 1 228 ? 3.284 1.860 12.359 1.00 91.44 228 THR A O 1
ATOM 1868 N N . ARG A 1 229 ? 1.677 0.304 12.647 1.00 93.81 229 ARG A N 1
ATOM 1869 C CA . ARG A 1 229 ? 0.544 1.198 12.876 1.00 93.81 229 ARG A CA 1
ATOM 1870 C C . ARG A 1 229 ? -0.131 0.819 14.189 1.00 93.81 229 ARG A C 1
ATOM 1872 O O . ARG A 1 229 ? -0.226 -0.355 14.541 1.00 93.81 229 ARG A O 1
ATOM 1879 N N . ALA A 1 230 ? -0.566 1.823 14.936 1.00 94.88 230 ALA A N 1
ATOM 1880 C CA . ALA A 1 230 ? -1.107 1.649 16.276 1.00 94.88 230 ALA A CA 1
ATOM 1881 C C . ALA A 1 230 ? -2.453 2.357 16.377 1.00 94.88 230 ALA A C 1
ATOM 1883 O O . ALA A 1 230 ? -2.532 3.571 16.191 1.00 94.88 230 ALA A O 1
ATOM 1884 N N . TYR A 1 231 ? -3.497 1.602 16.694 1.00 97.69 231 TYR A N 1
ATOM 1885 C CA . TYR A 1 231 ? -4.875 2.057 16.637 1.00 97.69 231 TYR A CA 1
ATOM 1886 C C . TYR A 1 231 ? -5.563 1.909 17.996 1.00 97.69 231 TYR A C 1
ATOM 1888 O O . TYR A 1 231 ? -5.542 0.822 18.577 1.00 97.69 231 TYR A O 1
ATOM 1896 N N . PRO A 1 232 ? -6.234 2.958 18.490 1.00 98.00 232 PRO A N 1
ATOM 1897 C CA . PRO A 1 232 ? -7.368 2.783 19.380 1.00 98.00 232 PRO A CA 1
ATOM 1898 C C . PRO A 1 232 ? -8.516 2.170 18.577 1.00 98.00 232 PRO A C 1
ATOM 1900 O O . PRO A 1 232 ? -8.855 2.653 17.493 1.00 98.00 232 PRO A O 1
ATOM 1903 N N . VAL A 1 233 ? -9.090 1.091 19.097 1.00 98.62 233 VAL A N 1
ATOM 1904 C CA . VAL A 1 233 ? -10.144 0.336 18.416 1.00 98.62 233 VAL A CA 1
ATOM 1905 C C . VAL A 1 233 ? -11.233 -0.107 19.378 1.00 98.62 233 VAL A C 1
ATOM 1907 O O . VAL A 1 233 ? -11.023 -0.156 20.588 1.00 98.62 233 VAL A O 1
ATOM 1910 N N . PHE A 1 234 ? -12.384 -0.490 18.842 1.00 98.62 234 PHE A N 1
ATOM 1911 C CA . PHE A 1 234 ? -13.477 -1.095 19.601 1.00 98.62 234 PHE A CA 1
ATOM 1912 C C . PHE A 1 234 ? -14.181 -2.164 18.761 1.00 98.62 234 PHE A C 1
ATOM 1914 O O . PHE A 1 234 ? -13.996 -2.233 17.546 1.00 98.62 234 PHE A O 1
ATOM 1921 N N . GLU A 1 235 ? -14.982 -3.012 19.400 1.00 98.25 235 GLU A N 1
ATOM 1922 C CA . GLU A 1 235 ? -15.847 -3.956 18.687 1.00 98.25 235 GLU A CA 1
ATOM 1923 C C . GLU A 1 235 ? -17.234 -3.350 18.511 1.00 98.25 235 GLU A C 1
ATOM 1925 O O . GLU A 1 235 ? -17.794 -2.805 19.460 1.00 98.25 235 GLU A O 1
ATOM 1930 N N . PHE A 1 236 ? -17.843 -3.524 17.337 1.00 97.56 236 PHE A N 1
ATOM 1931 C CA . PHE A 1 236 ? -19.189 -3.004 17.067 1.00 97.56 236 PHE A CA 1
ATOM 1932 C C . PHE A 1 236 ? -20.230 -3.431 18.121 1.00 97.56 236 PHE A C 1
ATOM 1934 O O . PHE A 1 236 ? -21.131 -2.668 18.458 1.00 97.56 236 PHE A O 1
ATOM 1941 N N . ALA A 1 237 ? -20.095 -4.649 18.660 1.00 96.50 237 ALA A N 1
ATOM 1942 C CA . ALA A 1 237 ? -21.004 -5.207 19.661 1.00 96.50 237 ALA A CA 1
ATOM 1943 C C . ALA A 1 237 ? -20.905 -4.540 21.047 1.00 96.50 237 ALA A C 1
ATOM 1945 O O . ALA A 1 237 ? -21.868 -4.604 21.811 1.00 96.50 237 ALA A O 1
ATOM 1946 N N . ASP A 1 238 ? -19.767 -3.924 21.378 1.00 96.50 238 ASP A N 1
ATOM 1947 C CA . ASP A 1 238 ? -19.547 -3.209 22.640 1.00 96.50 238 ASP A CA 1
ATOM 1948 C C . ASP A 1 238 ? -18.689 -1.951 22.405 1.00 96.50 238 ASP A C 1
ATOM 1950 O O . ASP A 1 238 ? -17.478 -1.953 22.654 1.00 96.50 238 ASP A O 1
ATOM 1954 N N . PRO A 1 239 ? -19.306 -0.848 21.942 1.00 95.69 239 PRO A N 1
ATOM 1955 C CA . PRO A 1 239 ? -18.593 0.396 21.664 1.00 95.69 239 PRO A CA 1
ATOM 1956 C C . PRO A 1 239 ? -18.085 1.114 22.914 1.00 95.69 239 PRO A C 1
ATOM 1958 O O . PRO A 1 239 ? -17.336 2.079 22.805 1.00 95.69 239 PRO A O 1
ATOM 1961 N N . THR A 1 240 ? -18.472 0.666 24.112 1.00 95.94 240 THR A N 1
ATOM 1962 C CA . THR A 1 240 ? -18.039 1.297 25.365 1.00 95.94 240 THR A CA 1
ATOM 1963 C C . THR A 1 240 ? -16.639 0.861 25.787 1.00 95.94 240 THR A C 1
ATOM 1965 O O . THR A 1 240 ? -16.024 1.483 26.656 1.00 95.94 240 THR A O 1
ATOM 1968 N N . LYS A 1 241 ? -16.120 -0.210 25.175 1.00 97.19 241 LYS A N 1
ATOM 1969 C CA . LYS A 1 241 ? -14.842 -0.809 25.529 1.00 97.19 241 LYS A CA 1
ATOM 1970 C C . LYS A 1 241 ? -13.808 -0.595 24.432 1.00 97.19 241 LYS A C 1
ATOM 1972 O O . LYS A 1 241 ? -13.880 -1.184 23.357 1.00 97.19 241 LYS A O 1
ATOM 1977 N N . LEU A 1 242 ? -12.803 0.210 24.762 1.00 97.50 242 LEU A N 1
ATOM 1978 C CA . LEU A 1 242 ? -11.667 0.478 23.890 1.00 97.50 242 LEU A CA 1
ATOM 1979 C C . LEU A 1 242 ? -10.542 -0.540 24.094 1.00 97.50 242 LEU A C 1
ATOM 1981 O O . LEU A 1 242 ? -10.286 -1.027 25.200 1.00 97.50 242 LEU A O 1
ATOM 1985 N N . TYR A 1 243 ? -9.835 -0.806 23.007 1.00 97.62 243 TYR A N 1
ATOM 1986 C CA . TYR A 1 243 ? -8.660 -1.655 22.923 1.00 97.62 243 TYR A CA 1
ATOM 1987 C C . TYR A 1 243 ? -7.553 -0.937 22.150 1.00 97.62 243 TYR A C 1
ATOM 1989 O O . TYR A 1 243 ? -7.780 0.076 21.491 1.00 97.62 243 TYR A O 1
ATOM 1997 N N . PHE A 1 244 ? -6.350 -1.498 22.214 1.00 96.94 244 PHE A N 1
ATOM 1998 C CA . PHE A 1 244 ? -5.211 -1.068 21.416 1.00 96.94 244 PHE A CA 1
ATOM 1999 C C . PHE A 1 244 ? -4.842 -2.185 20.440 1.00 96.94 244 PHE A C 1
ATOM 2001 O O . PHE A 1 244 ? -4.553 -3.305 20.865 1.00 96.94 244 PHE A O 1
ATOM 2008 N N . LEU A 1 245 ? -4.860 -1.877 19.145 1.00 97.50 245 LEU A N 1
ATOM 2009 C CA . LEU A 1 245 ? -4.452 -2.774 18.071 1.00 97.50 245 LEU A CA 1
ATOM 2010 C C . LEU A 1 245 ? -3.123 -2.298 17.495 1.00 97.50 245 LEU A C 1
ATOM 2012 O O . LEU A 1 245 ? -2.972 -1.135 17.122 1.00 97.50 245 LEU A O 1
ATOM 2016 N N . LYS A 1 246 ? -2.167 -3.220 17.403 1.00 95.62 246 LYS A N 1
ATOM 2017 C CA . LYS A 1 246 ? -0.881 -3.011 16.743 1.00 95.62 246 LYS A CA 1
ATOM 2018 C C . LYS A 1 246 ? -0.855 -3.833 15.460 1.00 95.62 246 LYS A C 1
ATOM 2020 O O . LYS A 1 246 ? -0.847 -5.056 15.524 1.00 95.62 246 LYS A O 1
ATOM 2025 N N . ASP A 1 247 ? -0.843 -3.148 14.327 1.00 94.25 247 ASP A N 1
ATOM 2026 C CA . ASP A 1 247 ? -0.623 -3.729 13.005 1.00 94.25 247 ASP A CA 1
ATOM 2027 C C . ASP A 1 247 ? 0.865 -3.587 12.670 1.00 94.25 247 ASP A C 1
ATOM 2029 O O . ASP A 1 247 ? 1.427 -2.492 12.763 1.00 94.25 247 ASP A O 1
ATOM 2033 N N . THR A 1 248 ? 1.546 -4.692 12.381 1.00 92.56 248 THR A N 1
ATOM 2034 C CA . THR A 1 248 ? 2.989 -4.679 12.143 1.00 92.56 248 THR A CA 1
ATOM 2035 C C . THR A 1 248 ? 3.432 -5.871 11.315 1.00 92.56 248 THR A C 1
ATOM 2037 O O . THR A 1 248 ? 2.993 -6.998 11.520 1.00 92.56 248 THR A O 1
ATOM 2040 N N . TRP A 1 249 ? 4.403 -5.623 10.447 1.00 91.19 249 TRP A N 1
ATOM 2041 C CA . TRP A 1 249 ? 5.196 -6.659 9.805 1.00 91.19 249 TRP A CA 1
ATOM 2042 C C . TRP A 1 249 ? 6.318 -7.090 10.748 1.00 91.19 249 TRP A C 1
ATOM 2044 O O . TRP A 1 249 ? 6.814 -6.284 11.548 1.00 91.19 249 TRP A O 1
ATOM 2054 N N . ARG A 1 250 ? 6.728 -8.354 10.651 1.00 88.81 250 ARG A N 1
ATOM 2055 C CA . ARG A 1 250 ? 7.875 -8.908 11.377 1.00 88.81 250 ARG A CA 1
ATOM 2056 C C . ARG A 1 250 ? 8.783 -9.664 10.417 1.00 88.81 250 ARG A C 1
ATOM 2058 O O . ARG A 1 250 ? 8.311 -10.212 9.425 1.00 88.81 250 ARG A O 1
ATOM 2065 N N . ALA A 1 251 ? 10.069 -9.710 10.742 1.00 85.69 251 ALA A N 1
ATOM 2066 C CA . ALA A 1 251 ? 10.979 -10.638 10.093 1.00 85.69 251 ALA A CA 1
ATOM 2067 C C . ALA A 1 251 ? 10.647 -12.073 10.537 1.00 85.69 251 ALA A C 1
ATOM 2069 O O . ALA A 1 251 ? 10.180 -12.294 11.661 1.00 85.69 251 ALA A O 1
ATOM 2070 N N . HIS A 1 252 ? 10.828 -13.036 9.633 1.00 80.94 252 HIS A N 1
ATOM 2071 C CA . HIS A 1 252 ? 10.407 -14.421 9.854 1.00 80.94 252 HIS A CA 1
ATOM 2072 C C . HIS A 1 252 ? 11.144 -15.086 11.030 1.00 80.94 252 HIS A C 1
ATOM 2074 O O . HIS A 1 252 ? 10.556 -15.905 11.733 1.00 80.94 252 HIS A O 1
ATOM 2080 N N . ASP A 1 253 ? 12.404 -14.709 11.244 1.00 82.94 253 ASP A N 1
ATOM 2081 C CA . ASP A 1 253 ? 13.309 -15.180 12.298 1.00 82.94 253 ASP A CA 1
ATOM 2082 C C . ASP A 1 253 ? 12.967 -14.664 13.705 1.00 82.94 253 ASP A C 1
ATOM 2084 O O . ASP A 1 253 ? 13.463 -15.209 14.690 1.00 82.94 253 ASP A O 1
ATOM 2088 N N . LEU A 1 254 ? 12.113 -13.643 13.818 1.00 86.38 254 LEU A N 1
ATOM 2089 C CA . LEU A 1 254 ? 11.661 -13.113 15.102 1.00 86.38 254 LEU A CA 1
ATOM 2090 C C . LEU A 1 254 ? 10.404 -13.827 15.593 1.00 86.38 254 LEU A C 1
ATOM 2092 O O . LEU A 1 254 ? 9.429 -13.956 14.851 1.00 86.38 254 LEU A O 1
ATOM 2096 N N . ASP A 1 255 ? 10.386 -14.196 16.873 1.00 89.62 255 ASP A N 1
ATOM 2097 C CA . ASP A 1 255 ? 9.195 -14.756 17.508 1.00 89.62 255 ASP A CA 1
ATOM 2098 C C . ASP A 1 255 ? 8.004 -13.777 17.438 1.00 89.62 255 ASP A C 1
ATOM 2100 O O . ASP A 1 255 ? 8.176 -12.566 17.640 1.00 89.62 255 ASP A O 1
ATOM 2104 N N . PRO A 1 256 ? 6.773 -14.268 17.190 1.00 90.69 256 PRO A N 1
ATOM 2105 C CA . PRO A 1 256 ? 5.585 -13.427 17.216 1.00 90.69 256 PRO A CA 1
ATOM 2106 C C . PRO A 1 256 ? 5.399 -12.750 18.578 1.00 90.69 256 PRO A C 1
ATOM 2108 O O . PRO A 1 256 ? 5.423 -13.395 19.629 1.00 90.69 256 PRO A O 1
ATOM 2111 N N . GLU A 1 257 ? 5.118 -11.447 18.563 1.00 91.69 257 GLU A N 1
ATOM 2112 C CA . GLU A 1 257 ? 4.865 -10.662 19.780 1.00 91.69 257 GLU A CA 1
ATOM 2113 C C . GLU A 1 257 ? 3.702 -11.226 20.608 1.00 91.69 257 GLU A C 1
ATOM 2115 O O . GLU A 1 257 ? 3.744 -11.187 21.837 1.00 91.69 257 GLU A O 1
ATOM 2120 N N . SER A 1 258 ? 2.689 -11.813 19.961 1.00 91.31 258 SER A N 1
ATOM 2121 C CA . SER A 1 258 ? 1.588 -12.496 20.649 1.00 91.31 258 SER A CA 1
ATOM 2122 C C . SER A 1 258 ? 2.080 -13.661 21.513 1.00 91.31 258 SER A C 1
ATOM 2124 O O . SER A 1 258 ? 1.676 -13.765 22.671 1.00 91.31 258 SER A O 1
ATOM 2126 N N . THR A 1 259 ? 2.982 -14.498 20.991 1.00 91.75 259 THR A N 1
ATOM 2127 C CA . THR A 1 259 ? 3.587 -15.621 21.725 1.00 91.75 259 THR A CA 1
ATOM 2128 C C . THR A 1 259 ? 4.383 -15.118 22.924 1.00 91.75 259 THR A C 1
ATOM 2130 O O . THR A 1 259 ? 4.197 -15.611 24.035 1.00 91.75 259 THR A O 1
ATOM 2133 N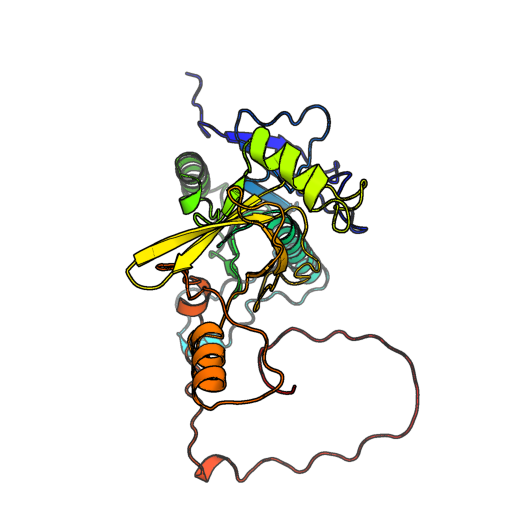 N . ILE A 1 260 ? 5.199 -14.080 22.720 1.00 93.75 260 ILE A N 1
ATOM 2134 C CA . ILE A 1 260 ? 6.002 -13.461 23.781 1.00 93.75 260 ILE A CA 1
ATOM 2135 C C . ILE A 1 260 ? 5.097 -12.928 24.904 1.00 93.75 260 ILE A C 1
ATOM 2137 O O . ILE A 1 260 ? 5.338 -13.193 26.080 1.00 93.75 260 ILE A O 1
ATOM 2141 N N . LEU A 1 261 ? 4.021 -12.207 24.571 1.00 94.56 261 LEU A N 1
ATOM 2142 C CA . LEU A 1 261 ? 3.095 -11.659 25.569 1.00 94.56 261 LEU A CA 1
ATOM 2143 C C . LEU A 1 261 ? 2.339 -12.748 26.345 1.00 94.56 261 LEU A C 1
ATOM 2145 O O . LEU A 1 261 ? 2.095 -12.583 27.545 1.00 94.56 261 LEU A O 1
ATOM 2149 N N . ILE A 1 262 ? 1.978 -13.853 25.687 1.00 92.94 262 ILE A N 1
ATOM 2150 C CA . ILE A 1 262 ? 1.370 -15.019 26.342 1.00 92.94 262 ILE A CA 1
ATOM 2151 C C . ILE A 1 262 ? 2.360 -15.633 27.337 1.00 92.94 262 ILE A C 1
ATOM 2153 O O . ILE A 1 262 ? 2.019 -15.794 28.509 1.00 92.94 262 ILE A O 1
ATOM 2157 N N . GLU A 1 263 ? 3.597 -15.892 26.913 1.00 95.38 263 GLU A N 1
ATOM 2158 C CA . GLU A 1 263 ? 4.628 -16.496 27.762 1.00 95.38 263 GLU A CA 1
ATOM 2159 C C . GLU A 1 263 ? 4.949 -15.622 28.986 1.00 95.38 263 GLU A C 1
ATOM 2161 O O . GLU A 1 263 ? 5.023 -16.112 30.118 1.00 95.38 263 GLU A O 1
ATOM 2166 N N . LEU A 1 264 ? 5.098 -14.307 28.790 1.00 96.38 264 LEU A N 1
ATOM 2167 C CA . LEU A 1 264 ? 5.346 -13.362 29.883 1.00 96.38 264 LEU A CA 1
ATOM 2168 C C . LEU A 1 264 ? 4.204 -13.372 30.909 1.00 96.38 264 LEU A C 1
ATOM 2170 O O . LEU A 1 264 ? 4.454 -13.338 32.118 1.00 96.38 264 LEU A O 1
ATOM 2174 N N . LYS A 1 265 ? 2.954 -13.459 30.439 1.00 95.19 265 LYS A N 1
ATOM 2175 C CA . LYS A 1 265 ? 1.771 -13.557 31.300 1.00 95.19 265 LYS A CA 1
ATOM 2176 C C . LYS A 1 265 ? 1.757 -14.863 32.092 1.00 95.19 265 LYS A C 1
ATOM 2178 O O . LYS A 1 265 ? 1.504 -14.829 33.295 1.00 95.19 265 LYS A O 1
ATOM 2183 N N . GLU A 1 266 ? 2.047 -15.994 31.452 1.00 95.69 266 GLU A N 1
ATOM 2184 C CA . GLU A 1 266 ? 2.112 -17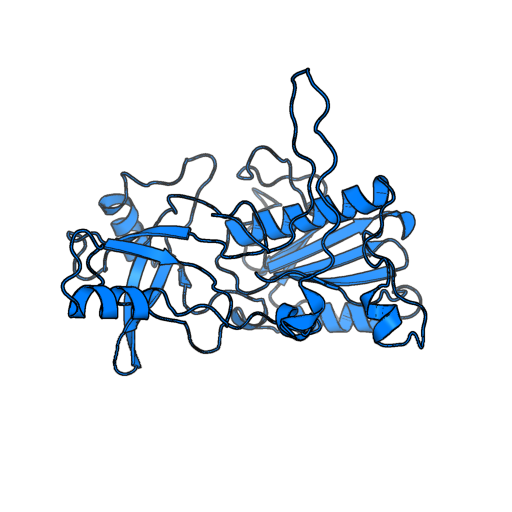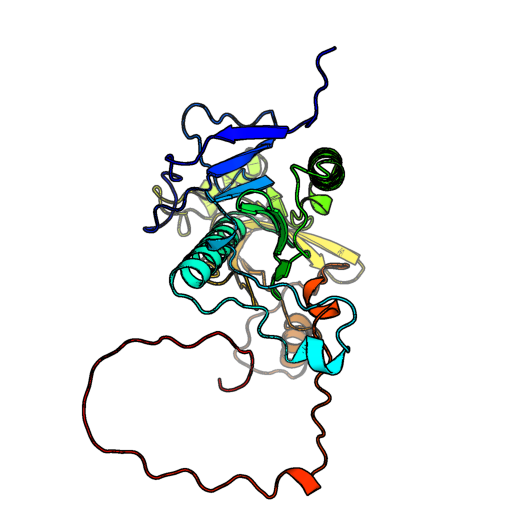.311 32.103 1.00 95.69 266 GLU A CA 1
ATOM 2185 C C . GLU A 1 266 ? 3.204 -17.378 33.176 1.00 95.69 266 GLU A C 1
ATOM 2187 O O . GLU A 1 266 ? 3.004 -17.973 34.236 1.00 95.69 266 GLU A O 1
ATOM 2192 N N . LYS A 1 267 ? 4.332 -16.700 32.945 1.00 97.25 267 LYS A N 1
ATOM 2193 C CA . LYS A 1 267 ? 5.433 -16.575 33.912 1.00 97.25 267 LYS A CA 1
ATOM 2194 C C . LYS A 1 267 ? 5.179 -15.546 35.019 1.00 97.25 267 LYS A C 1
ATOM 2196 O O . LYS A 1 267 ? 6.029 -15.374 35.891 1.00 97.25 267 LYS A O 1
ATOM 2201 N N . GLY A 1 268 ? 4.032 -14.866 35.012 1.00 96.31 268 GLY A N 1
ATOM 2202 C CA . GLY A 1 268 ? 3.669 -13.883 36.034 1.00 96.31 268 GLY A CA 1
ATOM 2203 C C . GLY A 1 268 ? 4.517 -12.608 36.001 1.00 96.31 268 GLY A C 1
ATOM 2204 O O . GLY A 1 268 ? 4.663 -11.949 37.033 1.00 96.31 268 GLY A O 1
ATOM 2205 N N . VAL A 1 269 ? 5.089 -12.255 34.843 1.00 97.50 269 VAL A N 1
ATOM 2206 C CA . VAL A 1 269 ? 5.851 -11.011 34.677 1.00 97.50 269 VAL A CA 1
ATOM 2207 C C . VAL A 1 269 ? 4.915 -9.814 34.856 1.00 97.50 269 VAL A C 1
ATOM 2209 O O . VAL A 1 269 ? 3.841 -9.740 34.259 1.00 97.50 269 VAL A O 1
ATOM 2212 N N . GLN A 1 270 ? 5.311 -8.870 35.709 1.00 95.69 270 GLN A N 1
ATOM 2213 C CA . GLN A 1 270 ? 4.523 -7.674 36.007 1.00 95.69 270 GLN A CA 1
ATOM 2214 C C . GLN A 1 270 ? 4.740 -6.573 34.959 1.00 95.69 270 GLN A C 1
ATOM 2216 O O . GLN A 1 270 ? 5.763 -6.543 34.282 1.00 95.69 270 GLN A O 1
ATOM 2221 N N . ASN A 1 271 ? 3.798 -5.626 34.879 1.00 94.88 271 ASN A N 1
ATOM 2222 C CA . ASN A 1 271 ? 3.859 -4.439 34.010 1.00 94.88 271 ASN A CA 1
ATOM 2223 C C . ASN A 1 271 ? 3.891 -4.729 32.497 1.00 94.88 271 ASN A C 1
ATOM 2225 O O . ASN A 1 271 ? 4.378 -3.909 31.723 1.00 94.88 271 ASN A O 1
ATOM 2229 N N . ILE A 1 272 ? 3.342 -5.868 32.072 1.00 94.69 272 ILE A N 1
ATOM 2230 C CA . ILE A 1 272 ? 3.099 -6.168 30.655 1.00 94.69 272 ILE A CA 1
ATOM 2231 C C . ILE A 1 272 ? 1.681 -5.736 30.246 1.00 94.69 272 ILE A C 1
ATOM 2233 O O . ILE A 1 272 ? 0.763 -5.796 31.075 1.00 94.69 272 ILE A O 1
ATOM 2237 N N . PRO A 1 273 ? 1.461 -5.318 28.987 1.00 92.06 273 PRO A N 1
ATOM 2238 C CA . PRO A 1 273 ? 0.118 -5.028 28.504 1.00 92.06 273 PRO A CA 1
ATOM 2239 C C . PRO A 1 273 ? -0.734 -6.311 28.496 1.00 92.06 273 PRO A C 1
ATOM 2241 O O . PRO A 1 273 ? -0.258 -7.361 28.055 1.00 92.06 273 PRO A O 1
ATOM 2244 N N . PRO A 1 274 ? -2.000 -6.265 28.956 1.00 91.81 274 PRO A N 1
ATOM 2245 C CA . PRO A 1 274 ? -2.893 -7.410 28.855 1.00 91.81 274 PRO A CA 1
ATOM 2246 C C . PRO A 1 274 ? -3.109 -7.806 27.392 1.00 91.81 274 PRO A C 1
ATOM 2248 O O . PRO A 1 274 ? -3.688 -7.051 26.613 1.00 91.81 274 PRO A O 1
ATOM 2251 N N . PHE A 1 275 ? -2.677 -9.011 27.029 1.00 93.62 275 PHE A N 1
ATOM 2252 C CA . PHE A 1 275 ? -2.923 -9.561 25.702 1.00 93.62 275 PHE A CA 1
ATOM 2253 C C . PHE A 1 275 ? -4.338 -10.141 25.602 1.00 93.62 275 PHE A C 1
ATOM 2255 O O . PHE A 1 275 ? -4.759 -10.930 26.456 1.00 93.62 275 PHE A O 1
ATOM 2262 N N . LEU A 1 276 ? -5.064 -9.732 24.559 1.00 93.69 276 LEU A N 1
ATOM 2263 C CA . LEU A 1 276 ? -6.448 -10.132 24.309 1.00 93.69 276 LEU A CA 1
ATOM 2264 C C . LEU A 1 276 ? -6.555 -11.192 23.207 1.00 93.69 276 LEU A C 1
ATOM 2266 O O . LEU A 1 276 ? -7.112 -12.262 23.437 1.00 93.69 276 LEU A O 1
ATOM 2270 N N . CYS A 1 277 ? -6.077 -10.866 22.009 1.00 94.19 277 CYS A N 1
ATOM 2271 C CA . CYS A 1 277 ? -6.019 -11.741 20.841 1.00 94.19 277 CYS A CA 1
ATOM 2272 C C . CYS A 1 277 ? -5.081 -11.134 19.793 1.00 94.19 277 CYS A C 1
ATOM 2274 O O . CYS A 1 277 ? -4.750 -9.951 19.869 1.00 94.19 277 CYS A O 1
ATOM 2276 N N . GLY A 1 278 ? -4.676 -11.943 18.819 1.00 92.94 278 GLY A N 1
ATOM 2277 C CA . GLY A 1 278 ? -3.734 -11.559 17.777 1.00 92.94 278 GLY A CA 1
ATOM 2278 C C . GLY A 1 278 ? -2.803 -12.708 17.418 1.00 92.94 278 GLY A C 1
ATOM 2279 O O . GLY A 1 278 ? -2.772 -13.745 18.082 1.00 92.94 278 GLY A O 1
ATOM 2280 N N . GLY A 1 279 ? -2.041 -12.510 16.356 1.00 90.12 279 GLY A N 1
ATOM 2281 C CA . GLY A 1 279 ? -1.149 -13.507 15.792 1.00 90.12 279 GLY A CA 1
ATOM 2282 C C . GLY A 1 279 ? -0.818 -13.144 14.358 1.00 90.12 279 GLY A C 1
ATOM 2283 O O . GLY A 1 279 ? -1.372 -12.187 13.816 1.00 90.12 279 GLY A O 1
ATOM 2284 N N . ASP A 1 280 ? 0.069 -13.926 13.758 1.00 88.38 280 ASP A N 1
ATOM 2285 C CA . ASP A 1 280 ? 0.385 -13.762 12.349 1.00 88.38 280 ASP A CA 1
ATOM 2286 C C . ASP A 1 280 ? -0.830 -14.097 11.485 1.00 88.38 280 ASP A C 1
ATOM 2288 O O . ASP A 1 280 ? -1.596 -15.029 11.760 1.00 88.38 280 ASP A O 1
ATOM 2292 N N . LEU A 1 281 ? -0.982 -13.336 10.411 1.00 86.19 281 LEU A N 1
ATOM 2293 C CA . LEU A 1 281 ? -1.999 -13.566 9.405 1.00 86.19 281 LEU A CA 1
ATOM 2294 C C . LEU A 1 281 ? -1.502 -14.624 8.407 1.00 86.19 281 LEU A C 1
ATOM 2296 O O . LEU A 1 281 ? -0.359 -14.609 7.946 1.00 86.19 281 LEU A O 1
ATOM 2300 N N . ALA A 1 282 ? -2.352 -15.604 8.102 1.00 71.25 282 ALA A N 1
ATOM 2301 C CA . ALA A 1 282 ? -1.968 -16.728 7.256 1.00 71.25 282 ALA A CA 1
ATOM 2302 C C . ALA A 1 282 ? -1.772 -16.291 5.794 1.00 71.25 282 ALA A C 1
ATOM 2304 O O . ALA A 1 282 ? -2.675 -15.725 5.184 1.00 71.25 282 ALA A O 1
ATOM 2305 N N . GLY A 1 283 ? -0.623 -16.638 5.206 1.00 69.69 283 GLY A N 1
ATOM 2306 C CA . GLY A 1 283 ? -0.315 -16.338 3.802 1.00 69.69 283 GLY A CA 1
ATOM 2307 C C . GLY A 1 283 ? 0.245 -14.934 3.549 1.00 69.69 283 GLY A C 1
ATOM 2308 O O . GLY A 1 283 ? 0.460 -14.579 2.389 1.00 69.69 283 GLY A O 1
ATOM 2309 N N . ASP A 1 284 ? 0.524 -14.165 4.603 1.00 67.44 284 ASP A N 1
ATOM 2310 C CA . ASP A 1 284 ? 1.072 -12.810 4.512 1.00 67.44 284 ASP A CA 1
ATOM 2311 C C . ASP A 1 284 ? 2.600 -12.814 4.577 1.00 67.44 284 ASP A C 1
ATOM 2313 O O . ASP A 1 284 ? 3.222 -12.387 5.546 1.00 67.44 284 ASP A O 1
ATOM 2317 N N . ALA A 1 285 ? 3.208 -13.314 3.500 1.00 78.94 285 ALA A N 1
ATOM 2318 C CA . ALA A 1 285 ? 4.644 -13.222 3.274 1.00 78.94 285 ALA A CA 1
ATOM 2319 C C . ALA A 1 285 ? 4.960 -12.166 2.207 1.00 78.94 285 ALA A C 1
ATOM 2321 O O . ALA A 1 285 ? 4.300 -12.060 1.166 1.00 78.94 285 ALA A O 1
ATOM 2322 N N . THR A 1 286 ? 6.008 -11.398 2.463 1.00 85.50 286 THR A N 1
ATOM 2323 C CA . THR A 1 286 ? 6.700 -10.582 1.466 1.00 85.50 286 THR A CA 1
ATOM 2324 C C . THR A 1 286 ? 7.298 -11.487 0.387 1.00 85.50 286 THR A C 1
ATOM 2326 O O . THR A 1 286 ? 7.649 -12.642 0.621 1.00 85.50 286 THR A O 1
ATOM 2329 N N . MET A 1 287 ? 7.388 -10.972 -0.839 1.00 86.81 287 MET A N 1
ATOM 2330 C CA . MET A 1 287 ? 8.050 -11.692 -1.929 1.00 86.81 287 MET A CA 1
ATOM 2331 C C . MET A 1 287 ? 9.503 -11.271 -2.068 1.00 86.81 287 MET A C 1
ATOM 2333 O O . MET A 1 287 ? 10.305 -12.079 -2.518 1.00 86.81 287 MET A O 1
ATOM 2337 N N . THR A 1 288 ? 9.842 -10.027 -1.716 1.00 86.62 288 THR A N 1
ATOM 2338 C CA . THR A 1 288 ? 11.196 -9.496 -1.918 1.00 86.62 288 THR A CA 1
ATOM 2339 C C . THR A 1 288 ? 12.248 -10.305 -1.164 1.00 86.62 288 THR A C 1
ATOM 2341 O O . THR A 1 288 ? 13.307 -10.560 -1.728 1.00 86.62 288 THR A O 1
ATOM 2344 N N . ASP A 1 289 ? 11.937 -10.802 0.037 1.00 78.19 289 ASP A N 1
ATOM 2345 C CA . ASP A 1 289 ? 12.868 -11.619 0.833 1.00 78.19 289 ASP A CA 1
ATOM 2346 C C . ASP A 1 289 ? 13.283 -12.919 0.134 1.00 78.19 289 ASP A C 1
ATOM 2348 O O . ASP A 1 289 ? 14.381 -13.411 0.360 1.00 78.19 289 ASP A O 1
ATOM 2352 N N . LEU A 1 290 ? 12.463 -13.444 -0.784 1.00 79.56 290 LEU A N 1
ATOM 2353 C CA . LEU A 1 290 ? 12.806 -14.632 -1.577 1.00 79.56 290 LEU A CA 1
ATOM 2354 C C . LEU A 1 290 ? 13.899 -14.362 -2.626 1.00 79.56 290 LEU A C 1
ATOM 2356 O O . LEU A 1 290 ? 14.414 -15.300 -3.231 1.00 79.56 290 LEU A O 1
ATOM 2360 N N . PHE A 1 291 ? 14.212 -13.090 -2.885 1.00 74.75 291 PHE A N 1
ATOM 2361 C CA . PHE A 1 291 ? 15.209 -12.653 -3.864 1.00 74.75 291 PHE A CA 1
ATOM 2362 C C . PHE A 1 291 ? 16.461 -12.055 -3.211 1.00 74.75 291 PHE A C 1
ATOM 2364 O O . PHE A 1 291 ? 17.382 -11.664 -3.930 1.00 74.75 291 PHE A O 1
ATOM 2371 N N . VAL A 1 292 ? 16.513 -11.992 -1.877 1.00 66.50 292 VAL A N 1
ATOM 2372 C CA . VAL A 1 292 ? 17.716 -11.612 -1.130 1.00 66.50 292 VAL A CA 1
ATOM 2373 C C . VAL A 1 292 ? 18.538 -12.884 -0.904 1.00 66.50 292 VAL A C 1
ATOM 2375 O O . VAL A 1 292 ? 18.001 -13.852 -0.367 1.00 66.50 292 VAL A O 1
ATOM 2378 N N . PRO A 1 293 ? 19.811 -12.949 -1.329 1.00 56.69 293 PRO A N 1
ATOM 2379 C CA . PRO A 1 293 ? 20.652 -14.094 -1.003 1.00 56.69 293 PRO A CA 1
ATOM 2380 C C . PRO A 1 293 ? 20.799 -14.212 0.513 1.00 56.69 293 PRO A C 1
ATOM 2382 O O . PRO A 1 293 ? 21.062 -13.209 1.174 1.00 56.69 293 PRO A O 1
ATOM 2385 N N . GLU A 1 294 ? 20.659 -15.421 1.060 1.00 50.56 294 GLU A N 1
ATOM 2386 C CA . GLU A 1 294 ? 21.142 -15.697 2.413 1.00 50.56 294 GLU A CA 1
ATOM 2387 C C . GLU A 1 294 ? 22.647 -15.402 2.426 1.00 50.56 294 GLU A C 1
ATOM 2389 O O . GLU A 1 294 ? 23.450 -16.170 1.889 1.00 50.56 294 GLU A O 1
ATOM 2394 N N . GLU A 1 295 ? 23.055 -14.283 3.023 1.00 48.47 295 GLU A N 1
ATOM 2395 C CA . GLU A 1 295 ? 24.412 -14.195 3.541 1.00 48.47 295 GLU A CA 1
ATOM 2396 C C . GLU A 1 295 ? 24.491 -15.227 4.666 1.00 48.47 295 GLU A C 1
ATOM 2398 O O . GLU A 1 295 ? 23.952 -15.032 5.756 1.00 48.47 295 GLU A O 1
ATOM 2403 N N . VAL A 1 296 ? 25.130 -16.366 4.389 1.00 39.00 296 VAL A N 1
ATOM 2404 C CA . VAL A 1 296 ? 25.566 -17.276 5.445 1.00 39.00 296 VAL A CA 1
ATOM 2405 C C . VAL A 1 296 ? 26.583 -16.490 6.259 1.00 39.00 296 VAL A C 1
ATOM 2407 O O . VAL A 1 296 ? 27.747 -16.383 5.875 1.00 39.00 296 VAL A O 1
ATOM 2410 N N . ILE A 1 297 ? 26.136 -15.895 7.364 1.00 38.84 297 ILE A N 1
ATOM 2411 C CA . ILE A 1 297 ? 27.052 -15.407 8.384 1.00 38.84 297 ILE A CA 1
ATOM 2412 C C . ILE A 1 297 ? 27.776 -16.653 8.875 1.00 38.84 297 ILE A C 1
ATOM 2414 O O . ILE A 1 297 ? 27.196 -17.493 9.568 1.00 38.84 297 ILE A O 1
ATOM 2418 N N . ASP A 1 298 ? 29.028 -16.798 8.455 1.00 37.56 298 ASP A N 1
ATOM 2419 C CA . ASP A 1 298 ? 29.919 -17.807 8.989 1.00 37.56 298 ASP A CA 1
ATOM 2420 C C . ASP A 1 298 ? 30.162 -17.448 10.457 1.00 37.56 298 ASP A C 1
ATOM 2422 O O . ASP A 1 298 ? 31.041 -16.662 10.802 1.00 37.56 298 ASP A O 1
ATOM 2426 N N . ASN A 1 299 ? 29.308 -17.974 11.334 1.00 43.62 299 ASN A N 1
ATOM 2427 C CA . ASN A 1 299 ? 29.430 -17.838 12.780 1.00 43.62 299 ASN A CA 1
ATOM 2428 C C . ASN A 1 299 ? 30.596 -18.686 13.324 1.00 43.62 299 ASN A C 1
ATOM 2430 O O . ASN A 1 299 ? 30.578 -19.035 14.505 1.00 43.62 299 ASN A O 1
ATOM 2434 N N . ASP A 1 300 ? 31.589 -19.043 12.495 1.00 44.09 300 ASP A N 1
ATOM 2435 C CA . ASP A 1 300 ? 32.809 -19.694 12.953 1.00 44.09 300 ASP A CA 1
ATOM 2436 C C . ASP A 1 300 ? 33.521 -18.766 13.956 1.00 44.09 300 ASP A C 1
ATOM 2438 O O . ASP A 1 300 ? 34.020 -17.694 13.584 1.00 44.09 300 ASP A O 1
ATOM 2442 N N . PRO A 1 301 ? 33.610 -19.159 15.241 1.00 47.09 301 PRO A N 1
ATOM 2443 C CA . PRO A 1 301 ? 34.315 -18.389 16.259 1.00 47.09 301 PRO A CA 1
ATOM 2444 C C . PRO A 1 301 ? 35.787 -18.127 15.907 1.00 47.09 301 PRO A C 1
ATOM 2446 O O . PRO A 1 301 ? 36.399 -17.241 16.502 1.00 47.09 301 PRO A O 1
ATOM 2449 N N . ALA A 1 302 ? 36.361 -18.877 14.959 1.00 50.25 302 ALA A N 1
ATOM 2450 C CA . ALA A 1 302 ? 37.720 -18.683 14.468 1.00 50.25 302 ALA A CA 1
ATOM 2451 C C . ALA A 1 302 ? 37.903 -17.420 13.602 1.00 50.25 302 ALA A C 1
ATOM 2453 O O . ALA A 1 302 ? 39.018 -16.908 13.540 1.00 50.25 302 ALA A O 1
ATOM 2454 N N . ASN A 1 303 ? 36.842 -16.879 12.986 1.00 45.78 303 ASN A N 1
ATOM 2455 C CA . ASN A 1 303 ? 36.912 -15.681 12.130 1.00 45.78 303 ASN A CA 1
ATOM 2456 C C . ASN A 1 303 ? 36.618 -14.360 12.872 1.00 45.78 303 ASN A C 1
ATOM 2458 O O . ASN A 1 303 ? 36.742 -13.280 12.297 1.00 45.78 303 ASN A O 1
ATOM 2462 N N . LEU A 1 304 ? 36.286 -14.409 14.168 1.00 44.44 304 LEU A N 1
ATOM 2463 C CA . LEU A 1 304 ? 36.013 -13.222 14.995 1.00 44.44 304 LEU A CA 1
ATOM 2464 C C . LEU A 1 304 ? 37.274 -12.562 15.594 1.00 44.44 304 LEU A C 1
ATOM 2466 O O . LEU A 1 304 ? 37.153 -11.595 16.347 1.00 44.44 304 LEU A O 1
ATOM 2470 N N . SER A 1 305 ? 38.485 -13.049 15.291 1.00 41.78 305 SER A N 1
ATOM 2471 C CA . SER A 1 305 ? 39.717 -12.572 15.944 1.00 41.78 305 SER A CA 1
ATOM 2472 C C . SER A 1 305 ? 40.507 -11.485 15.206 1.00 41.78 305 SER A C 1
ATOM 2474 O O . SER A 1 305 ? 41.553 -11.083 15.709 1.00 41.78 305 SER A O 1
ATOM 2476 N N . GLU A 1 306 ? 40.049 -10.971 14.061 1.00 43.25 306 GLU A N 1
ATOM 2477 C CA . GLU A 1 306 ? 40.786 -9.942 13.299 1.00 43.25 306 GLU A CA 1
ATOM 2478 C C . GLU A 1 306 ? 39.960 -8.684 12.986 1.00 43.25 306 GLU A C 1
ATOM 2480 O O . GLU A 1 306 ? 40.019 -8.130 11.892 1.00 43.25 306 GLU A O 1
ATOM 2485 N N . ALA A 1 307 ? 39.213 -8.166 13.965 1.00 39.09 307 ALA A N 1
ATOM 2486 C CA . ALA A 1 307 ? 38.746 -6.784 13.873 1.00 39.09 307 ALA A CA 1
ATOM 2487 C C . ALA A 1 307 ? 39.939 -5.826 14.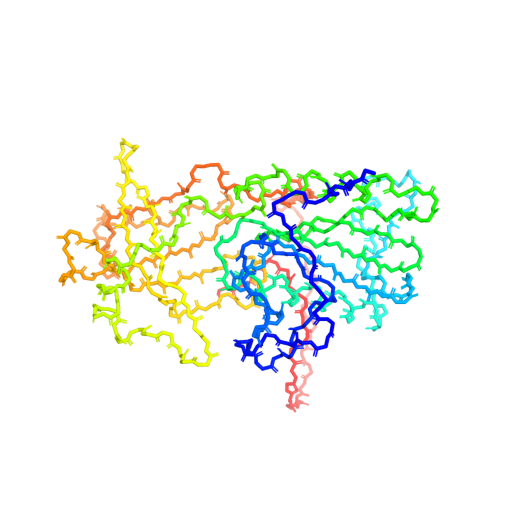106 1.00 39.09 307 ALA A C 1
ATOM 2489 O O . ALA A 1 307 ? 40.534 -5.858 15.190 1.00 39.09 307 ALA A O 1
ATOM 2490 N N . PRO A 1 308 ? 40.322 -4.963 13.143 1.00 38.88 308 PRO A N 1
ATOM 2491 C CA . PRO A 1 308 ? 41.336 -3.946 13.389 1.00 38.88 308 PRO A CA 1
ATOM 2492 C C . PRO A 1 308 ? 40.825 -2.950 14.437 1.00 38.88 308 PRO A C 1
ATOM 2494 O O . PRO A 1 308 ? 39.657 -2.560 14.432 1.00 38.88 308 PRO A O 1
ATOM 2497 N N . ALA A 1 309 ? 41.709 -2.546 15.353 1.00 40.91 309 ALA A N 1
ATOM 2498 C CA . ALA A 1 309 ? 41.377 -1.609 16.420 1.00 40.91 309 ALA A CA 1
ATOM 2499 C C . ALA A 1 309 ? 40.788 -0.300 15.851 1.00 40.91 309 ALA A C 1
ATOM 2501 O O . ALA A 1 309 ? 41.294 0.204 14.842 1.00 40.91 309 ALA A O 1
ATOM 2502 N N . PRO A 1 310 ? 39.749 0.275 16.485 1.00 40.50 310 PRO A N 1
ATOM 2503 C CA . PRO A 1 310 ? 39.134 1.504 16.007 1.00 40.50 310 PRO A CA 1
ATOM 2504 C C . PRO A 1 310 ? 40.148 2.652 16.020 1.00 40.50 310 PRO A C 1
ATOM 2506 O O . PRO A 1 310 ? 40.867 2.861 17.001 1.00 40.50 310 PRO A O 1
ATOM 2509 N N . ALA A 1 311 ? 40.204 3.398 14.917 1.00 38.56 311 ALA A N 1
ATOM 2510 C CA . ALA A 1 311 ? 40.999 4.614 14.824 1.00 38.56 311 ALA A CA 1
ATOM 2511 C C . ALA A 1 311 ? 40.496 5.659 15.844 1.00 38.56 311 ALA A C 1
ATOM 2513 O O . ALA A 1 311 ? 39.288 5.745 16.081 1.00 38.56 311 ALA A O 1
ATOM 2514 N N . PRO A 1 312 ? 41.389 6.462 16.453 1.00 35.50 312 PRO A N 1
ATOM 2515 C CA . PRO A 1 312 ? 40.978 7.492 17.400 1.00 35.50 312 PRO A CA 1
ATOM 2516 C C . PRO A 1 312 ? 40.143 8.572 16.699 1.00 35.50 312 PRO A C 1
ATOM 2518 O O . PRO A 1 312 ? 40.477 9.017 15.599 1.00 35.50 312 PRO A O 1
ATOM 2521 N N . ALA A 1 313 ? 39.052 8.979 17.349 1.00 35.19 313 ALA A N 1
ATOM 2522 C CA . ALA A 1 313 ? 38.146 10.011 16.858 1.00 35.19 313 ALA A CA 1
ATOM 2523 C C . ALA A 1 313 ? 38.844 11.388 16.794 1.00 35.19 313 ALA A C 1
ATOM 2525 O O . ALA A 1 313 ? 39.589 11.723 17.718 1.00 35.19 313 ALA A O 1
ATOM 2526 N N . PRO A 1 314 ? 38.603 12.202 15.750 1.00 32.47 314 PRO A N 1
ATOM 2527 C CA . PRO A 1 314 ? 39.024 13.595 15.740 1.00 32.47 314 PRO A CA 1
ATOM 2528 C C . PRO A 1 314 ? 38.096 14.457 16.612 1.00 32.47 314 PRO A C 1
ATOM 2530 O O . PRO A 1 314 ? 36.877 14.282 16.601 1.00 32.47 314 PRO A O 1
ATOM 2533 N N . GLU A 1 315 ? 38.695 15.384 17.361 1.00 34.44 315 GLU A N 1
ATOM 2534 C CA . GLU A 1 315 ? 38.015 16.390 18.187 1.00 34.44 315 GLU A CA 1
ATOM 2535 C C . GLU A 1 315 ? 37.380 17.512 17.331 1.00 34.44 315 GLU A C 1
ATOM 2537 O O . GLU A 1 315 ? 37.975 17.974 16.358 1.00 34.44 315 GLU A O 1
ATOM 2542 N N . ASP A 1 316 ? 36.189 17.948 17.765 1.00 33.59 316 ASP A N 1
ATOM 2543 C CA . ASP A 1 316 ? 35.469 19.207 17.491 1.00 33.59 316 ASP A CA 1
ATOM 2544 C C . ASP A 1 316 ? 35.047 19.589 16.049 1.00 33.59 316 ASP A C 1
ATOM 2546 O O . ASP A 1 316 ? 35.827 20.101 15.251 1.00 33.59 316 ASP A O 1
ATOM 2550 N N . SER A 1 317 ? 33.737 19.519 15.750 1.00 29.70 317 SER A N 1
ATOM 2551 C CA . SER A 1 317 ? 32.813 20.686 15.707 1.00 29.70 317 SER A CA 1
ATOM 2552 C C . SER A 1 317 ? 31.406 20.299 15.164 1.00 29.70 317 SER A C 1
ATOM 2554 O O . SER A 1 317 ? 31.271 19.243 14.543 1.00 29.70 317 SER A O 1
ATOM 2556 N N . PRO A 1 318 ? 30.349 21.101 15.429 1.00 38.38 318 PRO A N 1
ATOM 2557 C CA . PRO A 1 318 ? 28.940 20.711 15.326 1.00 38.38 318 PRO A CA 1
ATOM 2558 C C . PRO A 1 318 ? 28.278 21.115 13.994 1.00 38.38 318 PRO A C 1
ATOM 2560 O O . PRO A 1 318 ? 28.561 22.186 13.473 1.00 38.38 318 PRO A O 1
ATOM 2563 N N . ASP A 1 319 ? 27.388 20.255 13.483 1.00 30.31 319 ASP A N 1
ATOM 2564 C CA . ASP A 1 319 ? 26.112 20.548 12.793 1.00 30.31 319 ASP A CA 1
ATOM 2565 C C . ASP A 1 319 ? 25.705 19.398 11.837 1.00 30.31 319 ASP A C 1
ATOM 2567 O O . ASP A 1 319 ? 26.472 18.917 11.007 1.00 30.31 319 ASP A O 1
ATOM 2571 N N . SER A 1 320 ? 24.460 18.947 12.018 1.00 30.17 320 SER A N 1
ATOM 2572 C CA . SER A 1 320 ? 23.660 17.930 11.291 1.00 30.17 320 SER A CA 1
ATOM 2573 C C . SER A 1 320 ? 23.538 18.221 9.763 1.00 30.17 320 SER A C 1
ATOM 2575 O O . SER A 1 320 ? 23.735 19.382 9.404 1.00 30.17 320 SER A O 1
ATOM 2577 N N . PRO A 1 321 ? 23.125 17.297 8.844 1.00 38.66 321 PRO A N 1
ATOM 2578 C CA . PRO A 1 321 ? 22.318 16.099 9.091 1.00 38.66 321 PRO A CA 1
ATOM 2579 C C . PRO A 1 321 ? 22.684 14.793 8.362 1.00 38.66 321 PRO A C 1
ATOM 2581 O O . PRO A 1 321 ? 23.330 14.737 7.318 1.00 38.66 321 PRO A O 1
ATOM 2584 N N . TYR A 1 322 ? 22.157 13.730 8.965 1.00 29.17 322 TYR A N 1
ATOM 2585 C CA . TYR A 1 322 ? 22.083 12.346 8.522 1.00 29.17 322 TYR A CA 1
ATOM 2586 C C . TYR A 1 322 ? 21.748 12.182 7.031 1.00 29.17 322 TYR A C 1
ATOM 2588 O O . TYR A 1 322 ? 20.620 12.399 6.596 1.00 29.17 322 TYR A O 1
ATOM 2596 N N . PHE A 1 323 ? 22.728 11.687 6.280 1.00 30.31 323 PHE A N 1
ATOM 2597 C CA . PHE A 1 323 ? 22.522 10.914 5.060 1.00 30.31 323 PHE A CA 1
ATOM 2598 C C . PHE A 1 323 ? 23.183 9.554 5.280 1.00 30.31 323 PHE A C 1
ATOM 2600 O O . PHE A 1 323 ? 24.405 9.440 5.257 1.00 30.31 323 PHE A O 1
ATOM 2607 N N . GLY A 1 324 ? 22.377 8.527 5.532 1.00 26.05 324 GLY A N 1
ATOM 2608 C CA . GLY A 1 324 ? 22.838 7.150 5.671 1.00 26.05 324 GLY A CA 1
ATOM 2609 C C . GLY A 1 324 ? 21.750 6.209 5.182 1.00 26.05 324 GLY A C 1
ATOM 2610 O O . GLY A 1 324 ? 20.625 6.268 5.669 1.00 26.05 324 GLY A O 1
ATOM 2611 N N . GLY A 1 325 ? 22.068 5.408 4.165 1.00 26.44 325 GLY A N 1
ATOM 2612 C CA . GLY A 1 325 ? 21.167 4.407 3.601 1.00 26.44 325 GLY A CA 1
ATOM 2613 C C . GLY A 1 325 ? 20.786 3.344 4.632 1.00 26.44 325 GLY A C 1
ATOM 2614 O O . GLY A 1 325 ? 21.602 2.939 5.457 1.00 26.44 325 GLY A O 1
ATOM 2615 N N . TRP A 1 326 ? 19.534 2.902 4.576 1.00 27.98 326 TRP A N 1
ATOM 2616 C CA . TRP A 1 326 ? 18.985 1.877 5.454 1.00 27.98 326 TRP A CA 1
ATOM 2617 C C . TRP A 1 326 ? 19.629 0.516 5.156 1.00 27.98 326 TRP A C 1
ATOM 2619 O O . TRP A 1 326 ? 19.453 -0.035 4.072 1.00 27.98 326 TRP A O 1
ATOM 2629 N N . ARG A 1 327 ? 20.356 -0.039 6.129 1.00 28.34 327 ARG A N 1
ATOM 2630 C CA . ARG A 1 327 ? 20.663 -1.472 6.230 1.00 28.34 327 ARG A CA 1
ATOM 2631 C C . ARG A 1 327 ? 20.168 -1.951 7.593 1.00 28.34 327 ARG A C 1
ATOM 2633 O O . ARG A 1 327 ? 20.458 -1.321 8.607 1.00 28.34 327 ARG A O 1
ATOM 2640 N N . CYS A 1 328 ? 19.391 -3.030 7.615 1.00 28.73 328 CYS A N 1
ATOM 2641 C CA . CYS A 1 328 ? 18.997 -3.699 8.851 1.00 28.73 328 CYS A CA 1
ATOM 2642 C C . CYS A 1 328 ? 20.240 -4.326 9.509 1.00 28.73 328 CYS A C 1
ATOM 2644 O O . CYS A 1 328 ? 20.914 -5.135 8.880 1.00 28.73 328 CYS A O 1
ATOM 2646 N N . GLY A 1 329 ? 20.542 -3.932 10.753 1.00 24.91 329 GLY A N 1
ATOM 2647 C CA . GLY A 1 329 ? 21.622 -4.498 11.573 1.00 24.91 329 GLY A CA 1
ATOM 2648 C C . GLY A 1 329 ? 22.123 -3.565 12.691 1.00 24.91 329 GLY A C 1
ATOM 2649 O O . GLY A 1 329 ? 22.906 -2.662 12.427 1.00 24.91 329 GLY A O 1
ATOM 2650 N N . ASN A 1 330 ? 21.681 -3.845 13.927 1.00 24.59 330 ASN A N 1
ATOM 2651 C CA . ASN A 1 330 ? 22.184 -3.468 15.269 1.00 24.59 330 ASN A CA 1
ATOM 2652 C C . ASN A 1 330 ? 22.429 -1.989 15.649 1.00 24.59 330 ASN A C 1
ATOM 2654 O O . ASN A 1 330 ? 23.506 -1.450 15.419 1.00 24.59 330 ASN A O 1
ATOM 2658 N N . ASN A 1 331 ? 21.526 -1.392 16.441 1.00 20.95 331 ASN A N 1
ATOM 2659 C CA . ASN A 1 331 ? 21.570 -1.420 17.920 1.00 20.95 331 ASN A CA 1
ATOM 2660 C C . ASN A 1 331 ? 20.426 -0.561 18.513 1.00 20.95 331 ASN A C 1
ATOM 2662 O O . ASN A 1 331 ? 20.412 0.645 18.289 1.00 20.95 331 ASN A O 1
ATOM 2666 N N . TRP A 1 332 ? 19.560 -1.231 19.289 1.00 33.22 332 TRP A N 1
ATOM 2667 C CA . TRP A 1 332 ? 18.485 -0.775 20.202 1.00 33.22 332 TRP A CA 1
ATOM 2668 C C . TRP A 1 332 ? 17.416 0.199 19.694 1.00 33.22 332 TRP A C 1
ATOM 2670 O O . TRP A 1 332 ? 17.700 1.404 19.534 1.00 33.22 332 TRP A O 1
#

Secondary structure (DSSP, 8-state):
----SSTTEEEEE-TT---TTS-SS----SEEEEETTS--SS-S--TTTEEEEEEEESSGGG-SB-PPPTT--HHHHHTS--B--SHHHHHHHHHHHHHHHHHHHHS-BSEEEEEEEETTEEEEEEEETTEEEEPPPEETTT--HHHHHHHHHHHH--HHHHTB-TTEEEPPHHHHHHHHHHTGGGPPPTTS----EEEEEEETTTEEEEEEE---S---SSSSS---EEEEEEETTEEEEEEEEEE----TTSPPHHHHHHHHHHTT-SSPPPP-S--PPTT---SGGGGS--------GGGTT-PPPPPPPPP-----------------

pLDDT: mean 85.15, std 19.76, range [20.95, 98.81]

InterPro domains:
  IPR040976 Fungal-type protein kinase [PF17667] (85-273)

Organism: NCBI:txid117018

Radius of gyration: 23.0 Å; chains: 1; bounding box: 65×43×68 Å

Foldseek 3Di:
DPPPLFPQKDKFAFCPFAALLDPPPSQTAGIFMFGPPDDCVVGVDDLLGTLEGEHEAQAPVQAQFDDDDPPDDPVVRLVDCGGDDPPNNVVSVVSVFQSLQRSVQNAAFQKAWYWYCGPQWIWIWIFGQAGIDIDDIDGCVVPVVVVSVCSNVSSVDDCVRSTHDPQKDFDDPVLQVLCCVLVVVVADDPSNAHTWMWGWFDFPPRHTAIWIFGDWPDADSGSYDFRKTKTFTDGPVCSPDTDIDIRTDDDPPDDWPLVVLVVCVVVVPPPGPDDDGHDDDPPSDRPVVVVNDPPPPPPPPVVPPDDPDDDDDDDDDDDDDDDDDDDDDDDD

Sequence (332 aa):
MNHNLLPGVKVVDTWNHHDKHADSWKIQPDPSIYRADVDTSPDPTQWGELEGHIELKPSDAYDGFTDPPPNITAEDRLNFPFEAETQRRAKTRAQLIHYATEWCSRQHRRFAFTVYIGDPYVRFIRWDRSGAIVSEKFNYRENSKPLIDFLWRFSHLDDVGRGHDPSVRLATPEEQALAHDVLSDWAPKPDFPRPVVVFTVPVEGGRSREFIAWNSMGYPESPTGRCTRAYPVFEFADPTKLYFLKDTWRAHDLDPESTILIELKEKGVQNIPPFLCGGDLAGDATMTDLFVPEEVIDNDPANLSEAPAPAPAPEDSPDSPYFGGWRCGNNW